Protein 5JDA (pdb70)

Sequence (359 aa):
SMLPSYDFFIHPMNLVELKKDIWSDSSPVPAKLTYGKKKYDIDIVYRGAHIREFEKKSYHVMFYKPKKFQGAKEFHLNSEFMDPSLIRNKLSLDFFHDIGVLSPKSQHVFIKINGQIQGVYLQLESVDENFLKNRGLPSSGSIYYAIDDDANFSLMSERDKDVKTELFAGYEFKYSNENSEEQLSEEFVFQANALSREAYEEKEIGKFLHVDKYLRWLAGVIFTQNFDDGFVHNYALYHNDEETNNLFEVIPWDYDATWGRDVQGRPLNHEYIRIQGYNTLSARLLDIPIFRKQYRSILEEILAEQFTVSFMMPKVESLCESIRPYLLQDPYMKEKLETFDQEADMIEEYINKRRKYIQDHLHELD

Structure (mmCIF, N/CA/C/O backbone):
data_5JDA
#
_entry.id   5JDA
#
_cell.length_a   52.757
_cell.length_b   63.516
_cell.length_c   118.284
_cell.angle_alpha   90.000
_cell.angle_beta   90.000
_cell.angle_gamma   90.000
#
_symmetry.space_group_name_H-M   'P 21 21 21'
#
loop_
_entity.id
_entity.type
_entity.pdbx_description
1 polymer 'Spore coat protein H'
2 non-polymer 'ADENOSINE MONOPHOSPHATE'
3 non-polymer 'MAGNESIUM ION'
4 non-polymer 'SODIUM ION'
5 non-polymer 1,2-ETHANEDIOL
6 non-polymer 'SUCCINIC ACID'
7 water water
#
loop_
_atom_site.group_PDB
_atom_site.id
_atom_site.type_symbol
_atom_site.label_atom_id
_atom_site.label_alt_id
_atom_site.label_comp_id
_atom_site.label_asym_id
_atom_site.label_entity_id
_atom_site.label_seq_id
_atom_site.pdbx_PDB_ins_code
_atom_site.Cartn_x
_atom_site.Cartn_y
_atom_site.Cartn_z
_atom_site.occupancy
_atom_site.B_iso_or_equiv
_atom_site.auth_seq_id
_atom_site.auth_comp_id
_atom_site.auth_asym_id
_atom_site.auth_atom_id
_atom_site.pdbx_PDB_model_num
ATOM 1 N N . SER A 1 1 ? 20.539 64.647 68.226 1.00 63.15 0 SER A N 1
ATOM 2 C CA . SER A 1 1 ? 21.109 64.266 66.901 1.00 60.56 0 SER A CA 1
ATOM 3 C C . SER A 1 1 ? 22.132 65.294 66.429 1.00 58.17 0 SER A C 1
ATOM 4 O O . SER A 1 1 ? 21.975 65.908 65.372 1.00 59.91 0 SER A O 1
ATOM 14 N N . MET A 1 2 ? 23.182 65.474 67.227 1.00 52.81 1 MET A N 1
ATOM 15 C CA . MET A 1 2 ? 24.252 66.394 66.872 1.00 49.00 1 MET A CA 1
ATOM 16 C C . MET A 1 2 ? 25.024 65.852 65.677 1.00 39.75 1 MET A C 1
ATOM 17 O O . MET A 1 2 ? 25.265 64.647 65.568 1.00 43.36 1 MET A O 1
ATOM 31 N N . LEU A 1 3 ? 25.416 66.757 64.766 1.00 26.25 2 LEU A N 1
ATOM 32 C CA . LEU A 1 3 ? 26.225 66.303 63.646 1.00 19.94 2 LEU A CA 1
ATOM 33 C C . LEU A 1 3 ? 27.702 66.358 64.014 1.00 24.20 2 LEU A C 1
ATOM 34 O O . LEU A 1 3 ? 28.132 67.262 64.739 1.00 32.84 2 LEU A O 1
ATOM 50 N N . PRO A 1 4 ? 28.512 65.419 63.525 1.00 18.38 3 PRO A N 1
ATOM 51 C CA . PRO A 1 4 ? 29.963 65.569 63.672 1.00 18.03 3 PRO A CA 1
ATOM 52 C C . PRO A 1 4 ? 30.428 66.874 63.049 1.00 18.92 3 PRO A C 1
ATOM 53 O O . PRO A 1 4 ? 29.997 67.247 61.956 1.00 16.66 3 PRO A O 1
ATOM 64 N N . SER A 1 5 ? 31.312 67.570 63.758 1.00 18.28 4 SER A N 1
ATOM 65 C CA . SER A 1 5 ? 31.920 68.807 63.278 1.00 18.89 4 SER A CA 1
ATOM 66 C C . SER A 1 5 ? 33.361 68.534 62.872 1.00 19.18 4 SER A C 1
ATOM 67 O O . SER A 1 5 ? 34.177 68.112 63.702 1.00 18.91 4 SER A O 1
ATOM 75 N N . TYR A 1 6 ? 33.671 68.794 61.606 1.00 15.34 5 TYR A N 1
ATOM 76 C CA . TYR A 1 6 ? 35.013 68.624 61.064 1.00 16.05 5 TYR A CA 1
ATOM 77 C C . TYR A 1 6 ? 35.610 69.993 60.781 1.00 18.39 5 TYR A C 1
ATOM 78 O O . TYR A 1 6 ? 34.975 70.826 60.125 1.00 18.94 5 TYR A O 1
ATOM 96 N N . ASP A 1 7 ? 36.838 70.211 61.246 1.00 14.45 6 ASP A N 1
ATOM 97 C CA . ASP A 1 7 ? 37.580 71.440 60.988 1.00 16.13 6 ASP A CA 1
ATOM 98 C C . ASP A 1 7 ? 38.759 71.088 60.087 1.00 16.16 6 ASP A C 1
ATOM 99 O O . ASP A 1 7 ? 39.653 70.336 60.489 1.00 17.96 6 ASP A O 1
ATOM 108 N N . PHE A 1 8 ? 38.744 71.606 58.864 1.00 13.72 7 PHE A N 1
ATOM 109 C CA . PHE A 1 8 ? 39.805 71.373 57.897 1.00 13.48 7 PHE A CA 1
ATOM 110 C C . PHE A 1 8 ? 40.739 72.572 57.860 1.00 14.48 7 PHE A C 1
ATOM 111 O O . PHE A 1 8 ? 40.296 73.722 57.955 1.00 16.59 7 PHE A O 1
ATOM 128 N N . PHE A 1 9 ? 42.034 72.294 57.719 1.00 13.50 8 PHE A N 1
ATOM 129 C CA . PHE A 1 9 ? 43.039 73.304 57.421 1.00 15.04 8 PHE A CA 1
ATOM 130 C C . PHE A 1 9 ? 43.618 73.005 56.047 1.00 14.38 8 PHE A C 1
ATOM 131 O O . PHE A 1 9 ? 44.043 71.877 55.782 1.00 14.76 8 PHE A O 1
ATOM 148 N N . ILE A 1 10 ? 43.624 74.009 55.174 1.00 14.03 9 ILE A N 1
ATOM 149 C CA . ILE A 1 10 ? 44.288 73.936 53.878 1.00 14.45 9 ILE A CA 1
ATOM 150 C C . ILE A 1 10 ? 45.216 75.136 53.806 1.00 16.41 9 ILE A C 1
ATOM 151 O O . ILE A 1 10 ? 44.756 76.283 53.761 1.00 17.35 9 ILE A O 1
ATOM 167 N N . HIS A 1 11 ? 46.510 74.877 53.801 1.00 14.89 10 HIS A N 1
ATOM 168 C CA . HIS A 1 11 ? 47.479 75.957 53.800 1.00 18.79 10 HIS A CA 1
ATOM 169 C C . HIS A 1 11 ? 47.185 76.925 52.652 1.00 17.89 10 HIS A C 1
ATOM 170 O O . HIS A 1 11 ? 46.889 76.485 51.538 1.00 17.68 10 HIS A O 1
ATOM 184 N N . PRO A 1 12 ? 47.253 78.240 52.881 1.00 18.93 11 PRO A N 1
ATOM 185 C CA . PRO A 1 12 ? 46.945 79.190 51.794 1.00 20.58 11 PRO A CA 1
ATOM 186 C C . PRO A 1 12 ? 47.642 78.905 50.469 1.00 22.50 11 PRO A C 1
ATOM 187 O O . PRO A 1 12 ? 47.036 79.116 49.411 1.00 24.22 11 PRO A O 1
ATOM 198 N N . MET A 1 13 ? 48.894 78.441 50.484 1.00 22.40 12 MET A N 1
ATOM 199 C CA . MET A 1 13 ? 49.578 78.132 49.230 1.00 25.70 12 MET A CA 1
ATOM 200 C C . MET A 1 13 ? 48.929 76.944 48.532 1.00 25.68 12 MET A C 1
ATOM 201 O O . MET A 1 13 ? 48.801 76.930 47.301 1.00 28.21 12 MET A O 1
ATOM 215 N N . ASN A 1 14 ? 48.517 75.935 49.303 1.00 22.90 13 ASN A N 1
ATOM 216 C CA . ASN A 1 14 ? 47.831 74.785 48.727 1.00 20.76 13 ASN A CA 1
ATOM 217 C C . ASN A 1 14 ? 46.416 75.138 48.296 1.00 21.14 13 ASN A C 1
ATOM 218 O O . ASN A 1 14 ? 45.910 74.574 47.318 1.00 21.85 13 ASN A O 1
ATOM 229 N N . LEU A 1 15 ? 45.773 76.074 48.995 1.00 20.08 14 LEU A N 1
ATOM 230 C CA . LEU A 1 15 ? 44.428 76.497 48.617 1.00 20.04 14 LEU A CA 1
ATOM 231 C C . LEU A 1 15 ? 44.445 77.265 47.300 1.00 22.51 14 LEU A C 1
ATOM 232 O O . LEU A 1 15 ? 43.557 77.086 46.460 1.00 23.25 14 LEU A O 1
ATOM 248 N N . VAL A 1 16 ? 45.450 78.120 47.095 1.00 23.68 15 VAL A N 1
ATOM 249 C CA . VAL A 1 16 ? 45.596 78.789 45.803 1.00 26.97 15 VAL A CA 1
ATOM 250 C C . VAL A 1 16 ? 45.706 77.758 44.685 1.00 23.87 15 VAL A C 1
ATOM 251 O O . VAL A 1 16 ? 45.067 77.885 43.634 1.00 24.46 15 VAL A O 1
ATOM 264 N N . GLU A 1 17 ? 46.516 76.718 44.896 1.00 21.47 16 GLU A N 1
ATOM 265 C CA . GLU A 1 17 ? 46.653 75.671 43.886 1.00 26.29 16 GLU A CA 1
ATOM 266 C C . GLU A 1 17 ? 45.327 74.960 43.651 1.00 23.89 16 GLU A C 1
ATOM 267 O O . GLU A 1 17 ? 44.952 74.684 42.505 1.00 22.44 16 GLU A O 1
ATOM 279 N N . LEU A 1 18 ? 44.599 74.658 44.727 1.00 20.24 17 LEU A N 1
ATOM 280 C CA . LEU A 1 18 ? 43.318 73.975 44.585 1.00 20.88 17 LEU A CA 1
ATOM 281 C C . LEU A 1 18 ? 42.331 74.820 43.787 1.00 21.20 17 LEU A C 1
ATOM 282 O O . LEU A 1 18 ? 41.602 74.300 42.936 1.00 21.21 17 LEU A O 1
ATOM 298 N N . LYS A 1 19 ? 42.306 76.130 44.032 1.00 21.01 18 LYS A N 1
ATOM 299 C CA . LYS A 1 19 ? 41.348 77.013 43.379 1.00 21.49 18 LYS A CA 1
ATOM 300 C C . LYS A 1 19 ? 41.774 77.441 41.978 1.00 23.01 18 LYS A C 1
ATOM 301 O O . LYS A 1 19 ? 40.956 78.014 41.251 1.00 24.89 18 LYS A O 1
ATOM 320 N N . LYS A 1 20 ? 43.019 77.174 41.579 1.00 23.30 19 LYS A N 1
ATOM 321 C CA . LYS A 1 20 ? 43.522 77.678 40.303 1.00 26.72 19 LYS A CA 1
ATOM 322 C C . LYS A 1 20 ? 42.818 77.014 39.126 1.00 27.81 19 LYS A C 1
ATOM 323 O O . LYS A 1 20 ? 42.492 77.678 38.134 1.00 29.07 19 LYS A O 1
ATOM 342 N N . ASP A 1 21 ? 42.590 75.705 39.210 1.00 23.61 20 ASP A N 1
ATOM 343 C CA . ASP A 1 21 ? 41.935 74.937 38.147 1.00 22.08 20 ASP A CA 1
ATOM 344 C C . ASP A 1 21 ? 40.988 73.971 38.855 1.00 20.31 20 ASP A C 1
ATOM 345 O O . ASP A 1 21 ? 41.392 72.880 39.264 1.00 21.22 20 ASP A O 1
ATOM 354 N N . ILE A 1 22 ? 39.725 74.382 39.004 1.00 18.35 21 ILE A N 1
ATOM 355 C CA . ILE A 1 22 ? 38.777 73.583 39.777 1.00 17.88 21 ILE A CA 1
ATOM 356 C C . ILE A 1 22 ? 38.550 72.218 39.147 1.00 18.41 21 ILE A C 1
ATOM 357 O O . ILE A 1 22 ? 38.087 71.297 39.827 1.00 16.26 21 ILE A O 1
ATOM 373 N N . TRP A 1 23 ? 38.877 72.058 37.861 1.00 18.80 22 TRP A N 1
ATOM 374 C CA . TRP A 1 23 ? 38.627 70.810 37.150 1.00 18.84 22 TRP A CA 1
ATOM 375 C C . TRP A 1 23 ? 39.726 69.776 37.349 1.00 19.77 22 TRP A C 1
ATOM 376 O O . TRP A 1 23 ? 39.561 68.625 36.925 1.00 19.50 22 TRP A O 1
ATOM 397 N N . SER A 1 24 ? 40.826 70.146 37.993 1.00 18.40 23 SER A N 1
ATOM 398 C CA . SER A 1 24 ? 41.912 69.210 38.224 1.00 19.80 23 SER A CA 1
ATOM 399 C C . SER A 1 24 ? 41.498 68.122 39.208 1.00 19.34 23 SER A C 1
ATOM 400 O O . SER A 1 24 ? 40.702 68.345 40.125 1.00 17.84 23 SER A O 1
ATOM 408 N N . ASP A 1 25 ? 42.061 66.929 39.012 1.00 16.97 24 ASP A N 1
ATOM 409 C CA . ASP A 1 25 ? 41.929 65.834 39.963 1.00 18.22 24 ASP A CA 1
ATOM 410 C C . ASP A 1 25 ? 43.206 65.612 40.765 1.00 20.10 24 ASP A C 1
ATOM 411 O O . ASP A 1 25 ? 43.346 64.575 41.418 1.00 20.53 24 ASP A O 1
ATOM 420 N N . SER A 1 26 ? 44.123 66.574 40.748 1.00 20.03 25 SER A N 1
ATOM 421 C CA A SER A 1 26 ? 45.347 66.479 41.533 0.39 21.51 25 SER A CA 1
ATOM 422 C CA B SER A 1 26 ? 45.347 66.479 41.534 0.61 21.50 25 SER A CA 1
ATOM 423 C C . SER A 1 26 ? 45.076 66.981 42.948 1.00 18.21 25 SER A C 1
ATOM 424 O O . SER A 1 26 ? 44.743 68.161 43.119 1.00 17.91 25 SER A O 1
ATOM 438 N N . PRO A 1 27 ? 45.208 66.146 43.980 1.00 16.98 26 PRO A N 1
ATOM 439 C CA . PRO A 1 27 ? 44.920 66.610 45.348 1.00 16.89 26 PRO A CA 1
ATOM 440 C C . PRO A 1 27 ? 46.010 67.526 45.891 1.00 17.72 26 PRO A C 1
ATOM 441 O O . PRO A 1 27 ? 47.105 67.639 45.340 1.00 19.66 26 PRO A O 1
ATOM 452 N N . VAL A 1 28 ? 45.691 68.182 47.001 1.00 15.30 27 VAL A N 1
ATOM 453 C CA . VAL A 1 28 ? 46.665 68.968 47.758 1.00 16.72 27 VAL A CA 1
ATOM 454 C C . VAL A 1 28 ? 46.656 68.471 49.197 1.00 17.65 27 VAL A C 1
ATOM 455 O O . VAL A 1 28 ? 45.655 67.906 49.672 1.00 15.42 27 VAL A O 1
ATOM 468 N N . PRO A 1 29 ? 47.745 68.686 49.933 1.00 18.08 28 PRO A N 1
ATOM 469 C CA . PRO A 1 29 ? 47.753 68.312 51.353 1.00 17.53 28 PRO A CA 1
ATOM 470 C C . PRO A 1 29 ? 46.812 69.187 52.165 1.00 14.37 28 PRO A C 1
ATOM 471 O O . PRO A 1 29 ? 46.554 70.342 51.825 1.00 16.44 28 PRO A O 1
ATOM 482 N N . ALA A 1 30 ? 46.314 68.625 53.264 1.00 15.17 29 ALA A N 1
ATOM 483 C CA . ALA A 1 30 ? 45.439 69.343 54.182 1.00 14.37 29 ALA A CA 1
ATOM 484 C C . ALA A 1 30 ? 45.464 68.616 55.520 1.00 16.01 29 ALA A C 1
ATOM 485 O O . ALA A 1 30 ? 46.095 67.563 55.664 1.00 15.14 29 ALA A O 1
ATOM 492 N N . LYS A 1 31 ? 44.777 69.189 56.504 1.00 13.28 30 LYS A N 1
ATOM 493 C CA . LYS A 1 31 ? 44.645 68.577 57.816 1.00 13.86 30 LYS A CA 1
ATOM 494 C C . LYS A 1 31 ? 43.184 68.586 58.231 1.00 15.45 30 LYS A C 1
ATOM 495 O O . LYS A 1 31 ? 42.446 69.525 57.917 1.00 18.59 30 LYS A O 1
ATOM 514 N N . LEU A 1 32 ? 42.771 67.527 58.918 1.00 14.57 31 LEU A N 1
ATOM 515 C CA . LEU A 1 32 ? 41.441 67.427 59.503 1.00 15.31 31 LEU A CA 1
ATOM 516 C C . LEU A 1 32 ? 41.570 67.321 61.013 1.00 16.42 31 LEU A C 1
ATOM 517 O O . LEU A 1 32 ? 42.353 66.511 61.516 1.00 18.40 31 LEU A O 1
ATOM 533 N N . THR A 1 33 ? 40.802 68.130 61.733 1.00 15.02 32 THR A N 1
ATOM 534 C CA . THR A 1 33 ? 40.658 67.995 63.174 1.00 17.77 32 THR A CA 1
ATOM 535 C C . THR A 1 33 ? 39.231 67.566 63.474 1.00 16.39 32 THR A C 1
ATOM 536 O O . THR A 1 33 ? 38.274 68.199 63.015 1.00 18.10 32 THR A O 1
ATOM 547 N N . TYR A 1 34 ? 39.093 66.481 64.227 1.00 17.68 33 TYR A N 1
ATOM 548 C CA . TYR A 1 34 ? 37.793 65.988 64.667 1.00 18.29 33 TYR A CA 1
ATOM 549 C C . TYR A 1 34 ? 37.912 65.727 66.159 1.00 22.67 33 TYR A C 1
ATOM 550 O O . TYR A 1 34 ? 38.651 64.830 66.575 1.00 20.86 33 TYR A O 1
ATOM 568 N N . GLY A 1 35 ? 37.202 66.519 66.953 1.00 26.77 34 GLY A N 1
ATOM 569 C CA . GLY A 1 35 ? 37.400 66.470 68.389 1.00 27.83 34 GLY A CA 1
ATOM 570 C C . GLY A 1 35 ? 38.837 66.817 68.706 1.00 26.11 34 GLY A C 1
ATOM 571 O O . GLY A 1 35 ? 39.357 67.856 68.285 1.00 26.29 34 GLY A O 1
ATOM 575 N N . LYS A 1 36 ? 39.502 65.927 69.435 1.00 25.71 35 LYS A N 1
ATOM 576 C CA . LYS A 1 36 ? 40.875 66.148 69.861 1.00 28.50 35 LYS A CA 1
ATOM 577 C C . LYS A 1 36 ? 41.906 65.460 68.978 1.00 28.07 35 LYS A C 1
ATOM 578 O O . LYS A 1 36 ? 43.096 65.503 69.297 1.00 30.30 35 LYS A O 1
ATOM 597 N N . LYS A 1 37 ? 41.495 64.835 67.882 1.00 25.08 36 LYS A N 1
ATOM 598 C CA . LYS A 1 37 ? 42.416 64.093 67.035 1.00 25.75 36 LYS A CA 1
ATOM 599 C C . LYS A 1 37 ? 42.618 64.812 65.709 1.00 22.40 36 LYS A C 1
ATOM 600 O O . LYS A 1 37 ? 41.686 65.409 65.160 1.00 21.17 36 LYS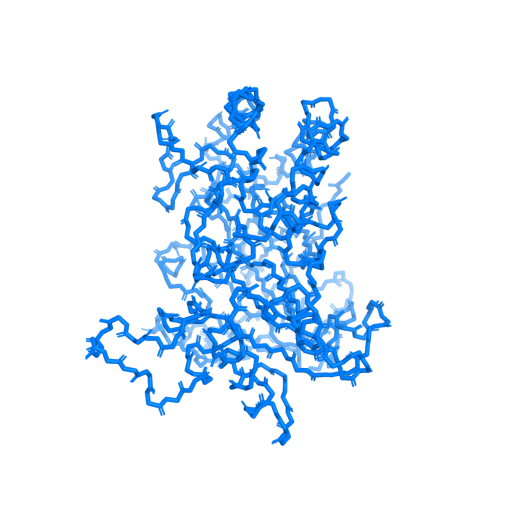 A O 1
ATOM 619 N N . LYS A 1 38 ? 43.854 64.771 65.223 1.00 21.78 37 LYS A N 1
ATOM 620 C CA . LYS A 1 38 ? 44.260 65.442 63.999 1.00 21.07 37 LYS A CA 1
ATOM 621 C C . LYS A 1 38 ? 44.719 64.406 62.989 1.00 20.17 37 LYS A C 1
ATOM 622 O O . LYS A 1 38 ? 45.341 63.400 63.350 1.00 22.52 37 LYS A O 1
ATOM 641 N N . TYR A 1 39 ? 44.419 64.668 61.720 1.00 16.88 38 TYR A N 1
ATOM 642 C CA . TYR A 1 39 ? 44.696 63.750 60.627 1.00 15.09 38 TYR A CA 1
ATOM 643 C C . TYR A 1 39 ? 45.350 64.523 59.494 1.00 16.03 38 TYR A C 1
ATOM 644 O O . TYR A 1 39 ? 44.835 65.565 59.074 1.00 17.28 38 TYR A O 1
ATOM 662 N N . ASP A 1 40 ? 46.489 64.029 59.019 1.00 15.73 39 ASP A N 1
ATOM 663 C CA . ASP A 1 40 ? 47.059 64.518 57.774 1.00 15.75 39 ASP A CA 1
ATOM 664 C C . ASP A 1 40 ? 46.328 63.840 56.627 1.00 15.76 39 ASP A C 1
ATOM 665 O O . ASP A 1 40 ? 46.197 62.612 56.608 1.00 16.33 39 ASP A O 1
ATOM 674 N N . ILE A 1 41 ? 45.846 64.637 55.672 1.00 14.85 40 ILE A N 1
ATOM 675 C CA . ILE A 1 41 ? 45.038 64.132 54.572 1.00 14.33 40 ILE A CA 1
ATOM 676 C C . ILE A 1 41 ? 45.517 64.748 53.265 1.00 15.26 40 ILE A C 1
ATOM 677 O O . ILE A 1 41 ? 46.332 65.674 53.236 1.00 15.05 40 ILE A O 1
ATOM 693 N N . ASP A 1 42 ? 44.993 64.209 52.174 1.00 14.57 41 ASP A N 1
ATOM 694 C CA . ASP A 1 42 ? 45.015 64.876 50.886 1.00 14.77 41 ASP A CA 1
ATOM 695 C C . ASP A 1 42 ? 43.571 65.132 50.488 1.00 16.13 41 ASP A C 1
ATOM 696 O O . ASP A 1 42 ? 42.681 64.332 50.801 1.00 17.26 41 ASP A O 1
ATOM 705 N N . ILE A 1 43 ? 43.331 66.268 49.842 1.00 14.49 42 ILE A N 1
ATOM 706 C CA . ILE A 1 43 ? 41.974 66.696 49.533 1.00 13.91 42 ILE A CA 1
ATOM 707 C C . ILE A 1 43 ? 41.935 67.222 48.104 1.00 13.45 42 ILE A C 1
ATOM 708 O O . ILE A 1 43 ? 42.905 67.796 47.598 1.00 14.94 42 ILE A O 1
ATOM 724 N N . VAL A 1 44 ? 40.798 67.001 47.445 1.00 13.81 43 VAL A N 1
ATOM 725 C CA . VAL A 1 44 ? 40.612 67.378 46.050 1.00 12.50 43 VAL A CA 1
ATOM 726 C C . VAL A 1 44 ? 39.125 67.607 45.833 1.00 12.65 43 VAL A C 1
ATOM 727 O O . VAL A 1 44 ? 38.286 67.044 46.539 1.00 13.20 43 VAL A O 1
ATOM 740 N N . TYR A 1 45 ? 38.787 68.459 44.873 1.00 12.81 44 TYR A N 1
ATOM 741 C CA . TYR A 1 45 ? 37.382 68.579 44.512 1.00 11.73 44 TYR A CA 1
ATOM 742 C C . TYR A 1 45 ? 36.922 67.294 43.834 1.00 13.77 44 TYR A C 1
ATOM 743 O O . TYR A 1 45 ? 37.710 66.590 43.194 1.00 13.86 44 TYR A O 1
ATOM 761 N N . ARG A 1 46 ? 35.633 66.987 43.980 1.00 13.04 45 ARG A N 1
ATOM 762 C CA . ARG A 1 46 ? 35.042 65.796 43.381 1.00 13.03 45 ARG A CA 1
ATOM 763 C C . ARG A 1 46 ? 33.838 66.162 42.522 1.00 13.83 45 ARG A C 1
ATOM 764 O O . ARG A 1 46 ? 33.243 67.238 42.651 1.00 13.87 45 ARG A O 1
ATOM 785 N N . GLY A 1 47 ? 33.497 65.241 41.630 1.00 14.22 46 GLY A N 1
ATOM 786 C CA . GLY A 1 47 ? 32.329 65.402 40.788 1.00 14.87 46 GLY A CA 1
ATOM 787 C C . GLY A 1 47 ? 32.636 66.181 39.527 1.00 16.72 46 GLY A C 1
ATOM 788 O O . GLY A 1 47 ? 33.792 66.384 39.128 1.00 18.38 46 GLY A O 1
ATOM 792 N N . ALA A 1 48 ? 31.554 66.609 38.877 1.00 16.04 47 ALA A N 1
ATOM 793 C CA . ALA A 1 48 ? 31.639 67.416 37.668 1.00 17.40 47 ALA A CA 1
ATOM 794 C C . ALA A 1 48 ? 30.941 68.754 37.880 1.00 17.15 47 ALA A C 1
ATOM 795 O O . ALA A 1 48 ? 31.565 69.707 38.354 1.00 17.28 47 ALA A O 1
ATOM 802 N N . HIS A 1 49 ? 29.648 68.842 37.562 1.00 14.83 48 HIS A N 1
ATOM 803 C CA . HIS A 1 49 ? 28.968 70.131 37.648 1.00 14.65 48 HIS A CA 1
ATOM 804 C C . HIS A 1 49 ? 28.940 70.661 39.075 1.00 14.79 48 HIS A C 1
ATOM 805 O O . HIS A 1 49 ? 28.866 71.880 39.279 1.00 14.72 48 HIS A O 1
ATOM 819 N N . ILE A 1 50 ? 29.016 69.773 40.070 1.00 12.54 49 ILE A N 1
ATOM 820 C CA . ILE A 1 50 ? 29.018 70.205 41.464 1.00 12.18 49 ILE A CA 1
ATOM 821 C C . ILE A 1 50 ? 30.264 70.999 41.831 1.00 13.65 49 ILE A C 1
ATOM 822 O O . ILE A 1 50 ? 30.286 71.643 42.885 1.00 14.53 49 ILE A O 1
ATOM 838 N N . ARG A 1 51 ? 31.292 71.009 40.976 1.00 14.03 50 ARG A N 1
ATOM 839 C CA . ARG A 1 51 ? 32.434 71.879 41.226 1.00 13.43 50 ARG A CA 1
ATOM 840 C C . ARG A 1 51 ? 32.103 73.338 40.950 1.00 14.56 50 ARG A C 1
ATOM 841 O O . ARG A 1 51 ? 32.836 74.216 41.406 1.00 14.62 50 ARG A O 1
ATOM 862 N N . GLU A 1 52 ? 31.003 73.617 40.236 1.00 14.57 51 GLU A N 1
ATOM 863 C CA . GLU A 1 52 ? 30.662 74.985 39.864 1.00 13.17 51 GLU A CA 1
ATOM 864 C C . GLU A 1 52 ? 30.055 75.768 41.018 1.00 15.28 51 GLU A C 1
ATOM 865 O O . GLU A 1 52 ? 30.000 77.004 40.954 1.00 14.81 51 GLU A O 1
ATOM 877 N N . PHE A 1 53 ? 29.628 75.082 42.072 1.00 14.86 52 PHE A N 1
ATOM 878 C CA . PHE A 1 53 ? 29.032 75.740 43.225 1.00 15.67 52 PHE A CA 1
ATOM 879 C C . PHE A 1 53 ? 30.118 76.298 44.136 1.00 16.16 52 PHE A C 1
ATOM 880 O O . PHE A 1 53 ? 31.207 75.734 44.257 1.00 16.85 52 PHE A O 1
ATOM 897 N N . GLU A 1 54 ? 29.806 77.406 44.815 1.00 16.69 53 GLU A N 1
ATOM 898 C CA . GLU A 1 54 ? 30.745 77.907 45.812 1.00 19.26 53 GLU A CA 1
ATOM 899 C C . GLU A 1 54 ? 30.886 76.928 46.968 1.00 16.42 53 GLU A C 1
ATOM 900 O O . GLU A 1 54 ? 31.970 76.805 47.548 1.00 16.23 53 GLU A O 1
ATOM 912 N N . LYS A 1 55 ? 29.806 76.225 47.310 1.00 13.81 54 LYS A N 1
ATOM 913 C CA . LYS A 1 55 ? 29.843 75.128 48.272 1.00 11.62 54 LYS A CA 1
ATOM 914 C C . LYS A 1 55 ? 30.360 73.897 47.542 1.00 11.95 54 LYS A C 1
ATOM 915 O O . LYS A 1 55 ? 29.595 73.095 47.001 1.00 14.25 54 LYS A O 1
ATOM 934 N N . LYS A 1 56 ? 31.681 73.754 47.530 1.00 13.79 55 LYS A N 1
ATOM 935 C CA . LYS A 1 56 ? 32.352 72.697 46.792 1.00 13.43 55 LYS A CA 1
ATOM 936 C C . LYS A 1 56 ? 32.160 71.347 47.477 1.00 12.47 55 LYS A C 1
ATOM 937 O O . LYS A 1 56 ? 31.899 71.257 48.679 1.00 13.99 55 LYS A O 1
ATOM 956 N N . SER A 1 57 ? 32.311 70.285 46.691 1.00 11.09 56 SER A N 1
ATOM 957 C CA . SER A 1 57 ? 32.321 68.923 47.203 1.00 11.20 56 SER A CA 1
ATOM 958 C C . SER A 1 57 ? 33.742 68.377 47.132 1.00 11.31 56 SER A C 1
ATOM 959 O O . SER A 1 57 ? 34.523 68.761 46.256 1.00 13.00 56 SER A O 1
ATOM 967 N N . TYR A 1 58 ? 34.085 67.490 48.070 1.00 11.61 57 TYR A N 1
ATOM 968 C CA . TYR A 1 58 ? 35.471 67.081 48.259 1.00 11.66 57 TYR A CA 1
ATOM 969 C C . TYR A 1 58 ? 35.596 65.570 48.346 1.00 11.56 57 TYR A C 1
ATOM 970 O O . TYR A 1 58 ? 34.717 64.876 48.861 1.00 13.17 57 TYR A O 1
ATOM 988 N N . HIS A 1 59 ? 36.729 65.077 47.865 1.00 11.64 58 HIS A N 1
ATOM 989 C CA . HIS A 1 59 ? 37.180 63.712 48.102 1.00 12.69 58 HIS A CA 1
ATOM 990 C C . HIS A 1 59 ? 38.350 63.800 49.080 1.00 12.41 58 HIS A C 1
ATOM 991 O O . HIS A 1 59 ? 39.331 64.501 48.813 1.00 14.11 58 HIS A O 1
ATOM 1005 N N . VAL A 1 60 ? 38.211 63.142 50.232 1.00 12.76 59 VAL A N 1
ATOM 1006 C CA . VAL A 1 60 ? 39.167 63.220 51.336 1.00 13.30 59 VAL A CA 1
ATOM 1007 C C . VAL A 1 60 ? 39.883 61.881 51.436 1.00 13.65 59 VAL A C 1
ATOM 1008 O O . VAL A 1 60 ? 39.242 60.835 51.584 1.00 15.08 59 VAL A O 1
ATOM 1021 N N . MET A 1 61 ? 41.213 61.911 51.376 1.00 13.60 60 MET A N 1
ATOM 1022 C CA . MET A 1 61 ? 42.037 60.710 51.443 1.00 14.94 60 MET A CA 1
ATOM 1023 C C . MET A 1 61 ? 42.954 60.805 52.654 1.00 14.83 60 MET A C 1
ATOM 1024 O O . MET A 1 61 ? 43.757 61.740 52.763 1.00 17.13 60 MET A O 1
ATOM 1038 N N . PHE A 1 62 ? 42.834 59.839 53.559 1.00 15.17 61 PHE A N 1
ATOM 1039 C CA . PHE A 1 62 ? 43.612 59.851 54.790 1.00 15.33 61 PHE A CA 1
ATOM 1040 C C . PHE A 1 62 ? 45.034 59.375 54.550 1.00 17.92 61 PHE A C 1
ATOM 1041 O O . PHE A 1 62 ? 45.260 58.352 53.899 1.00 20.64 61 PHE A O 1
ATOM 1058 N N . TYR A 1 63 ? 45.992 60.137 55.068 1.00 16.36 62 TYR A N 1
ATOM 1059 C CA . TYR A 1 63 ? 47.405 59.884 54.843 1.00 18.34 62 TYR A CA 1
ATOM 1060 C C . TYR A 1 63 ? 48.084 59.382 56.108 1.00 18.72 62 TYR A C 1
ATOM 1061 O O . TYR A 1 63 ? 48.598 58.259 56.132 1.00 20.61 62 TYR A O 1
ATOM 1079 N N . LYS A 1 64 ? 48.085 60.185 57.167 1.00 17.16 63 LYS A N 1
ATOM 1080 C CA . LYS A 1 64 ? 48.586 59.754 58.466 1.00 18.58 63 LYS A CA 1
ATOM 1081 C C . LYS A 1 64 ? 47.734 60.371 59.570 1.00 19.30 63 LYS A C 1
ATOM 1082 O O . LYS A 1 64 ? 47.711 61.593 59.715 1.00 17.98 63 LYS A O 1
ATOM 1101 N N . PRO A 1 65 ? 47.025 59.540 60.358 1.00 19.80 64 PRO A N 1
ATOM 1102 C CA . PRO A 1 65 ? 46.865 58.079 60.291 1.00 21.21 64 PRO A CA 1
ATOM 1103 C C . PRO A 1 65 ? 46.310 57.609 58.951 1.00 22.51 64 PRO A C 1
ATOM 1104 O O . PRO A 1 65 ? 45.684 58.393 58.240 1.00 18.95 64 PRO A O 1
ATOM 1115 N N . LYS A 1 66 ? 46.534 56.334 58.621 1.00 22.55 65 LYS A N 1
ATOM 1116 C CA . LYS A 1 66 ? 46.080 55.796 57.347 1.00 22.35 65 LYS A CA 1
ATOM 1117 C C . LYS A 1 66 ? 44.571 55.592 57.308 1.00 20.89 65 LYS A C 1
ATOM 1118 O O . LYS A 1 66 ? 43.998 55.511 56.216 1.00 23.51 65 LYS A O 1
ATOM 1137 N N . LYS A 1 67 ? 43.915 55.498 58.463 1.00 19.95 66 LYS A N 1
ATOM 1138 C CA . LYS A 1 67 ? 42.502 55.156 58.517 1.00 22.72 66 LYS A CA 1
ATOM 1139 C C . LYS A 1 67 ? 41.750 56.103 59.440 1.00 21.17 66 LYS A C 1
ATOM 1140 O O . LYS A 1 67 ? 42.279 56.585 60.446 1.00 19.89 66 LYS A O 1
ATOM 1159 N N . PHE A 1 68 ? 40.499 56.359 59.076 1.00 19.15 67 PHE A N 1
ATOM 1160 C CA . PHE A 1 68 ? 39.570 57.129 59.890 1.00 19.67 67 PHE A CA 1
ATOM 1161 C C . PHE A 1 68 ? 38.259 56.363 59.943 1.00 19.67 67 PHE A C 1
ATOM 1162 O O . PHE A 1 68 ? 37.618 56.154 58.909 1.00 20.34 67 PHE A O 1
ATOM 1179 N N . GLN A 1 69 ? 37.881 55.919 61.140 1.00 22.48 68 GLN A N 1
ATOM 1180 C CA . GLN A 1 69 ? 36.623 55.209 61.361 1.00 24.22 68 GLN A CA 1
ATOM 1181 C C . GLN A 1 69 ? 36.433 54.081 60.344 1.00 24.77 68 GLN A C 1
ATOM 1182 O O . GLN A 1 69 ? 35.374 53.920 59.732 1.00 27.61 68 GLN A O 1
ATOM 1196 N N . GLY A 1 70 ? 37.496 53.296 60.172 1.00 25.04 69 GLY A N 1
ATOM 1197 C CA . GLY A 1 70 ? 37.474 52.103 59.347 1.00 28.96 69 GLY A CA 1
ATOM 1198 C C . GLY A 1 70 ? 37.731 52.313 57.872 1.00 28.59 69 GLY A C 1
ATOM 1199 O O . GLY A 1 70 ? 37.658 51.342 57.111 1.00 29.39 69 GLY A O 1
ATOM 1203 N N . ALA A 1 71 ? 38.051 53.536 57.442 1.00 22.92 70 ALA A N 1
ATOM 1204 C CA . ALA A 1 71 ? 38.145 53.866 56.027 1.00 20.22 70 ALA A CA 1
ATOM 1205 C C . ALA A 1 71 ? 39.458 54.575 55.733 1.00 18.74 70 ALA A C 1
ATOM 1206 O O . ALA A 1 71 ? 40.039 55.229 56.603 1.00 19.44 70 ALA A O 1
ATOM 1213 N N . LYS A 1 72 ? 39.917 54.455 54.488 1.00 17.63 71 LYS A N 1
ATOM 1214 C CA . LYS A 1 72 ? 41.091 55.188 54.040 1.00 17.71 71 LYS A CA 1
ATOM 1215 C C . LYS A 1 72 ? 40.739 56.482 53.317 1.00 17.01 71 LYS A C 1
ATOM 1216 O O . LYS A 1 72 ? 41.642 57.272 53.021 1.00 16.01 71 LYS A O 1
ATOM 1235 N N . GLU A 1 73 ? 39.460 56.713 53.036 1.00 16.63 72 GLU A N 1
ATOM 1236 C CA . GLU A 1 73 ? 39.013 57.881 52.290 1.00 16.49 72 GLU A CA 1
ATOM 1237 C C . GLU A 1 73 ? 37.502 57.966 52.444 1.00 15.36 72 GLU A C 1
ATOM 1238 O O . GLU A 1 73 ? 36.846 56.981 52.788 1.00 14.88 72 GLU A O 1
ATOM 1250 N N . PHE A 1 74 ? 36.956 59.161 52.217 1.00 13.88 73 PHE A N 1
ATOM 1251 C CA . PHE A 1 74 ? 35.514 59.312 52.093 1.00 13.68 73 PHE A CA 1
ATOM 1252 C C . PHE A 1 74 ? 35.219 60.472 51.156 1.00 13.07 73 PHE A C 1
ATOM 1253 O O . PHE A 1 74 ? 36.117 61.197 50.727 1.00 13.84 73 PHE A O 1
ATOM 1270 N N . HIS A 1 75 ? 33.940 60.627 50.836 1.00 12.20 74 HIS A N 1
ATOM 1271 C CA . HIS A 1 75 ? 33.465 61.691 49.966 1.00 12.77 74 HIS A CA 1
ATOM 1272 C C . HIS A 1 75 ? 32.589 62.642 50.764 1.00 13.91 74 HIS A C 1
ATOM 1273 O O . HIS A 1 75 ? 31.762 62.205 51.569 1.00 15.64 74 HIS A O 1
ATOM 1287 N N . LEU A 1 76 ? 32.783 63.941 50.540 1.00 12.91 75 LEU A N 1
ATOM 1288 C CA . LEU A 1 76 ? 32.003 64.985 51.201 1.00 12.91 75 LEU A CA 1
ATOM 1289 C C . LEU A 1 76 ? 31.222 65.734 50.129 1.00 11.56 75 LEU A C 1
ATOM 1290 O O . LEU A 1 76 ? 31.774 66.608 49.453 1.00 13.78 75 LEU A O 1
ATOM 1306 N N . ASN A 1 77 ? 29.939 65.414 49.987 1.00 11.88 76 ASN A N 1
ATOM 1307 C CA . ASN A 1 77 ? 29.089 66.058 48.995 1.00 12.30 76 ASN A CA 1
ATOM 1308 C C . ASN A 1 77 ? 28.327 67.218 49.617 1.00 13.78 76 ASN A C 1
ATOM 1309 O O . ASN A 1 77 ? 27.727 67.077 50.684 1.00 12.62 76 ASN A O 1
ATOM 1320 N N . SER A 1 78 ? 28.318 68.351 48.920 1.00 13.32 77 SER A N 1
ATOM 1321 C CA . SER A 1 78 ? 27.441 69.445 49.311 1.00 12.21 77 SER A CA 1
ATOM 1322 C C . SER A 1 78 ? 25.970 69.060 49.165 1.00 11.49 77 SER A C 1
ATOM 1323 O O . SER A 1 78 ? 25.118 69.566 49.909 1.00 13.40 77 SER A O 1
ATOM 1331 N N . GLU A 1 79 ? 25.658 68.172 48.219 1.00 11.18 78 GLU A N 1
ATOM 1332 C CA . GLU A 1 79 ? 24.274 67.856 47.843 1.00 10.82 78 GLU A CA 1
ATOM 1333 C C . GLU A 1 79 ? 23.486 69.125 47.533 1.00 11.81 78 GLU A C 1
ATOM 1334 O O . GLU A 1 79 ? 22.274 69.191 47.743 1.00 12.63 78 GLU A O 1
ATOM 1346 N N . PHE A 1 80 ? 24.169 70.133 46.983 1.00 12.75 79 PHE A N 1
ATOM 1347 C CA . PHE A 1 80 ? 23.564 71.448 46.804 1.00 13.56 79 PHE A CA 1
ATOM 1348 C C . PHE A 1 80 ? 22.450 71.440 45.757 1.00 13.45 79 PHE A C 1
ATOM 1349 O O . PHE A 1 80 ? 21.521 72.254 45.849 1.00 16.73 79 PHE A O 1
ATOM 1366 N N . MET A 1 81 ? 22.504 70.530 44.777 1.00 13.18 80 MET A N 1
ATOM 1367 C CA . MET A 1 81 ? 21.431 70.430 43.786 1.00 16.44 80 MET A CA 1
ATOM 1368 C C . MET A 1 81 ? 20.124 69.960 44.403 1.00 15.79 80 MET A C 1
ATOM 1369 O O . MET A 1 81 ? 19.057 70.195 43.825 1.00 16.84 80 MET A O 1
ATOM 1383 N N . ASP A 1 82 ? 20.188 69.301 45.556 1.00 14.45 81 ASP A N 1
ATOM 1384 C CA . ASP A 1 82 ? 19.024 68.724 46.201 1.00 15.38 81 ASP A CA 1
ATOM 1385 C C . ASP A 1 82 ? 18.525 69.699 47.256 1.00 14.33 81 ASP A C 1
ATOM 1386 O O . ASP A 1 82 ? 19.203 69.884 48.280 1.00 13.58 81 ASP A O 1
ATOM 1395 N N . PRO A 1 83 ? 17.367 70.343 47.065 1.00 15.49 82 PRO A N 1
ATOM 1396 C CA . PRO A 1 83 ? 16.893 71.320 48.063 1.00 15.79 82 PRO A CA 1
ATOM 1397 C C . PRO A 1 83 ? 16.662 70.737 49.449 1.00 15.89 82 PRO A C 1
ATOM 1398 O O . PRO A 1 83 ? 16.535 71.507 50.411 1.00 17.39 82 PRO A O 1
ATOM 1409 N N . SER A 1 84 ? 16.585 69.412 49.580 1.00 15.85 83 SER A N 1
ATOM 1410 C CA . SER A 1 84 ? 16.369 68.765 50.867 1.00 16.04 83 SER A CA 1
ATOM 1411 C C . SER A 1 84 ? 17.660 68.322 51.538 1.00 16.07 83 SER A C 1
ATOM 1412 O O . SER A 1 84 ? 17.663 68.095 52.751 1.00 15.65 83 SER A O 1
ATOM 1420 N N . LEU A 1 85 ? 18.741 68.171 50.778 1.00 12.87 84 LEU A N 1
ATOM 1421 C CA . LEU A 1 85 ? 20.008 67.635 51.263 1.00 12.83 84 LEU A CA 1
ATOM 1422 C C . LEU A 1 85 ? 19.906 66.198 51.784 1.00 14.65 84 LEU A C 1
ATOM 1423 O O . LEU A 1 85 ? 20.867 65.703 52.381 1.00 13.51 84 LEU A O 1
ATOM 1439 N N . ILE A 1 86 ? 18.786 65.502 51.575 1.00 11.86 85 ILE A N 1
ATOM 1440 C CA . ILE A 1 86 ? 18.593 64.169 52.146 1.00 13.47 85 ILE A CA 1
ATOM 1441 C C . ILE A 1 86 ? 18.340 63.069 51.124 1.00 12.61 85 ILE A C 1
ATOM 1442 O O . ILE A 1 86 ? 18.365 61.890 51.508 1.00 14.07 85 ILE A O 1
ATOM 1458 N N . ARG A 1 87 ? 18.114 63.383 49.841 1.00 12.52 86 ARG A N 1
ATOM 1459 C CA . ARG A 1 87 ? 17.659 62.350 48.907 1.00 12.44 86 ARG A CA 1
ATOM 1460 C C . ARG A 1 87 ? 18.704 61.259 48.700 1.00 10.55 86 ARG A C 1
ATOM 1461 O O . ARG A 1 87 ? 18.364 60.075 48.588 1.00 13.25 86 ARG A O 1
ATOM 1482 N N . ASN A 1 88 ? 19.978 61.632 48.590 1.00 12.19 87 ASN A N 1
ATOM 1483 C CA . ASN A 1 88 ? 21.004 60.620 48.376 1.00 12.53 87 ASN A CA 1
ATOM 1484 C C . ASN A 1 88 ? 21.070 59.654 49.562 1.00 12.92 87 ASN A C 1
ATOM 1485 O O . ASN A 1 88 ? 21.022 58.432 49.386 1.00 12.74 87 ASN A O 1
ATOM 1496 N N . LYS A 1 89 ? 21.155 60.181 50.785 1.00 13.59 88 LYS A N 1
ATOM 1497 C CA . LYS A 1 89 ? 21.175 59.299 51.950 1.00 13.58 88 LYS A CA 1
ATOM 1498 C C . LYS A 1 89 ? 19.897 58.473 52.032 1.00 13.73 88 LYS A C 1
ATOM 1499 O O . LYS A 1 89 ? 19.940 57.259 52.280 1.00 14.99 88 LYS A O 1
ATOM 1518 N N . LEU A 1 90 ? 18.742 59.123 51.848 1.00 14.83 89 LEU A N 1
ATOM 1519 C CA . LEU A 1 90 ? 17.473 58.408 51.913 1.00 13.76 89 LEU A CA 1
ATOM 1520 C C . LEU A 1 90 ? 17.464 57.237 50.940 1.00 13.33 89 LEU A C 1
ATOM 1521 O O . LEU A 1 90 ? 17.035 56.128 51.284 1.00 16.11 89 LEU A O 1
ATOM 1537 N N . SER A 1 91 ? 17.964 57.463 49.724 1.00 12.29 90 SER A N 1
ATOM 1538 C CA . SER A 1 91 ? 17.979 56.420 48.709 1.00 13.00 90 SER A CA 1
ATOM 1539 C C . SER A 1 91 ? 18.940 55.301 49.076 1.00 13.65 90 SER A C 1
ATOM 1540 O O . SER A 1 91 ? 18.592 54.120 48.989 1.00 15.63 90 SER A O 1
ATOM 1548 N N . LEU A 1 92 ? 20.176 55.648 49.431 1.00 13.48 91 LEU A N 1
ATOM 1549 C CA . LEU A 1 92 ? 21.177 54.614 49.665 1.00 14.63 91 LEU A CA 1
ATOM 1550 C C . LEU A 1 92 ? 20.809 53.765 50.873 1.00 16.06 91 LEU A C 1
ATOM 1551 O O . LEU A 1 92 ? 20.981 52.543 50.852 1.00 16.35 91 LEU A O 1
ATOM 1567 N N . ASP A 1 93 ? 20.270 54.388 51.921 1.00 15.28 92 ASP A N 1
ATOM 1568 C CA . ASP A 1 93 ? 19.786 53.616 53.061 1.00 16.12 92 ASP A CA 1
ATOM 1569 C C . ASP A 1 93 ? 18.609 52.731 52.664 1.00 15.79 92 ASP A C 1
ATOM 1570 O O . ASP A 1 93 ? 18.481 51.601 53.150 1.00 17.76 92 ASP A O 1
ATOM 1579 N N . PHE A 1 94 ? 17.740 53.227 51.779 1.00 16.95 93 PHE A N 1
ATOM 1580 C CA . PHE A 1 94 ? 16.622 52.428 51.287 1.00 16.36 93 PHE A CA 1
ATOM 1581 C C . PHE A 1 94 ? 17.110 51.176 50.566 1.00 16.56 93 PHE A C 1
ATOM 1582 O O . PHE A 1 94 ? 16.577 50.083 50.786 1.00 16.45 93 PHE A O 1
ATOM 1599 N N . PHE A 1 95 ? 18.124 51.311 49.700 1.00 14.98 94 PHE A N 1
ATOM 1600 C CA . PHE A 1 95 ? 18.711 50.135 49.062 1.00 16.69 94 PHE A CA 1
ATOM 1601 C C . PHE A 1 95 ? 19.193 49.135 50.104 1.00 17.45 94 PHE A C 1
ATOM 1602 O O . PHE A 1 95 ? 18.972 47.925 49.968 1.00 17.71 94 PHE A O 1
ATOM 1619 N N . HIS A 1 96 ? 19.869 49.615 51.151 1.00 17.39 95 HIS A N 1
ATOM 1620 C CA . HIS A 1 96 ? 20.302 48.703 52.203 1.00 18.67 95 HIS A CA 1
ATOM 1621 C C . HIS A 1 96 ? 19.107 47.988 52.811 1.00 19.05 95 HIS A C 1
ATOM 1622 O O . HIS A 1 96 ? 19.138 46.769 53.024 1.00 19.27 95 HIS A O 1
ATOM 1636 N N . ASP A 1 97 ? 18.035 48.728 53.083 1.00 19.53 96 ASP A N 1
ATOM 1637 C CA . ASP A 1 97 ? 16.886 48.147 53.761 1.00 20.89 96 ASP A CA 1
ATOM 1638 C C . ASP A 1 97 ? 16.144 47.130 52.905 1.00 21.43 96 ASP A C 1
ATOM 1639 O O . ASP A 1 97 ? 15.456 46.269 53.465 1.00 22.29 96 ASP A O 1
ATOM 1648 N N . ILE A 1 98 ? 16.260 47.200 51.575 1.00 19.37 97 ILE A N 1
ATOM 1649 C CA . ILE A 1 98 ? 15.605 46.223 50.706 1.00 20.10 97 ILE A CA 1
ATOM 1650 C C . ILE A 1 98 ? 16.557 45.096 50.320 1.00 20.26 97 ILE A C 1
ATOM 1651 O O . ILE A 1 98 ? 16.220 44.251 49.483 1.00 19.89 97 ILE A O 1
ATOM 1667 N N . GLY A 1 99 ? 17.741 45.065 50.918 1.00 18.47 98 GLY A N 1
ATOM 1668 C CA . GLY A 1 99 ? 18.626 43.924 50.788 1.00 20.98 98 GLY A CA 1
ATOM 1669 C C . GLY A 1 99 ? 19.733 44.055 49.767 1.00 20.42 98 GLY A C 1
ATOM 1670 O O . GLY A 1 99 ? 20.241 43.027 49.298 1.00 22.37 98 GLY A O 1
ATOM 1674 N N . VAL A 1 100 ? 20.128 45.275 49.412 1.00 17.46 99 VAL A N 1
ATOM 1675 C CA . VAL A 1 100 ? 21.195 45.526 48.454 1.00 17.42 99 VAL A CA 1
ATOM 1676 C C . VAL A 1 100 ? 22.365 46.157 49.195 1.00 18.65 99 VAL A C 1
ATOM 1677 O O . VAL A 1 100 ? 22.164 47.000 50.075 1.00 19.58 99 VAL A O 1
ATOM 1690 N N . LEU A 1 101 ? 23.585 45.750 48.846 1.00 18.82 100 LEU A N 1
ATOM 1691 C CA . LEU A 1 101 ? 24.765 46.397 49.408 1.00 18.31 100 LEU A CA 1
ATOM 1692 C C . LEU A 1 101 ? 24.768 47.863 49.011 1.00 16.74 100 LEU A C 1
ATOM 1693 O O . LEU A 1 101 ? 24.464 48.206 47.867 1.00 17.29 100 LEU A O 1
ATOM 1709 N N . SER A 1 102 ? 25.116 48.740 49.955 1.00 16.99 101 SER A N 1
ATOM 1710 C CA . SER A 1 102 ? 24.944 50.164 49.701 1.00 16.96 101 SER A CA 1
ATOM 1711 C C . SER A 1 102 ? 25.905 50.962 50.573 1.00 15.56 101 SER A C 1
ATOM 1712 O O . SER A 1 102 ? 26.169 50.570 51.714 1.00 17.42 101 SER A O 1
ATOM 1720 N N . PRO A 1 103 ? 26.414 52.095 50.086 1.00 14.97 102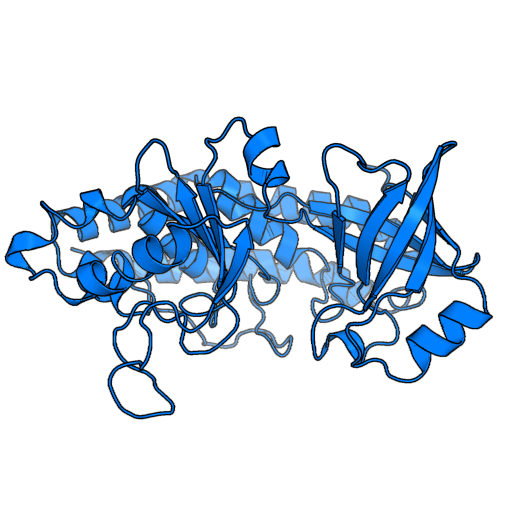 PRO A N 1
ATOM 1721 C CA . PRO A 1 103 ? 27.287 52.926 50.928 1.00 15.10 102 PRO A CA 1
ATOM 1722 C C . PRO A 1 103 ? 26.537 53.515 52.111 1.00 16.96 102 PRO A C 1
ATOM 1723 O O . PRO A 1 103 ? 25.393 53.956 51.985 1.00 15.91 102 PRO A O 1
ATOM 1734 N N . LYS A 1 104 ? 27.204 53.540 53.265 1.00 15.08 103 LYS A N 1
ATOM 1735 C CA . LYS A 1 104 ? 26.700 54.292 54.402 1.00 15.77 103 LYS A CA 1
ATOM 1736 C C . LYS A 1 104 ? 26.964 55.777 54.188 1.00 14.33 103 LYS A C 1
ATOM 1737 O O . LYS A 1 104 ? 27.801 56.176 53.373 1.00 15.60 103 LYS A O 1
ATOM 1756 N N . SER A 1 105 ? 26.233 56.601 54.929 1.00 14.52 104 SER A N 1
ATOM 1757 C CA . SER A 1 105 ? 26.407 58.042 54.827 1.00 14.56 104 SER A CA 1
ATOM 1758 C C . SER A 1 105 ? 25.919 58.693 56.111 1.00 16.02 104 SER A C 1
ATOM 1759 O O . SER A 1 105 ? 25.151 58.107 56.878 1.00 15.31 104 SER A O 1
ATOM 1767 N N . GLN A 1 106 ? 26.390 59.913 56.340 1.00 14.84 105 GLN A N 1
ATOM 1768 C CA . GLN A 1 106 ? 25.951 60.679 57.495 1.00 13.55 105 GLN A CA 1
ATOM 1769 C C . GLN A 1 106 ? 26.188 62.151 57.218 1.00 13.63 105 GLN A C 1
ATOM 1770 O O . GLN A 1 106 ? 27.164 62.526 56.566 1.00 14.40 105 GLN A O 1
ATOM 1784 N N . HIS A 1 107 ? 25.296 62.980 57.733 1.00 13.15 106 HIS A N 1
ATOM 1785 C CA . HIS A 1 107 ? 25.463 64.417 57.620 1.00 12.67 106 HIS A CA 1
ATOM 1786 C C . HIS A 1 107 ? 26.496 64.913 58.620 1.00 13.14 106 HIS A C 1
ATOM 1787 O O . HIS A 1 107 ? 26.568 64.439 59.761 1.00 14.48 106 HIS A O 1
ATOM 1801 N N . VAL A 1 108 ? 27.306 65.868 58.177 1.00 12.07 107 VAL A N 1
ATOM 1802 C CA . VAL A 1 108 ? 28.368 66.445 58.987 1.00 11.66 107 VAL A CA 1
ATOM 1803 C C . VAL A 1 108 ? 28.361 67.949 58.751 1.00 12.27 107 VAL A C 1
ATOM 1804 O O . VAL A 1 108 ? 27.734 68.451 57.816 1.00 13.97 107 VAL A O 1
ATOM 1817 N N . PHE A 1 109 ? 29.053 68.672 59.627 1.00 13.02 108 PHE A N 1
ATOM 1818 C CA . PHE A 1 109 ? 29.126 70.126 59.574 1.00 12.95 108 PHE A CA 1
ATOM 1819 C C . PHE A 1 109 ? 30.600 70.488 59.467 1.00 13.55 108 PHE A C 1
ATOM 1820 O O . PHE A 1 109 ? 31.399 70.093 60.321 1.00 16.32 108 PHE A O 1
ATOM 1837 N N . ILE A 1 110 ? 30.980 71.203 58.408 1.00 13.15 109 ILE A N 1
ATOM 1838 C CA . ILE A 1 110 ? 32.404 71.381 58.148 1.00 14.45 109 ILE A CA 1
ATOM 1839 C C . ILE A 1 110 ? 32.786 72.854 58.137 1.00 14.55 109 ILE A C 1
ATOM 1840 O O . ILE A 1 110 ? 31.993 73.742 57.804 1.00 15.79 109 ILE A O 1
ATOM 1856 N N . LYS A 1 111 ? 34.030 73.093 58.530 1.00 16.11 110 LYS A N 1
ATOM 1857 C CA . LYS A 1 111 ? 34.686 74.381 58.420 1.00 16.14 110 LYS A CA 1
ATOM 1858 C C . LYS A 1 111 ? 35.983 74.157 57.666 1.00 15.15 110 LYS A C 1
ATOM 1859 O O . LYS A 1 111 ? 36.572 73.073 57.726 1.00 15.86 110 LYS A O 1
ATOM 1878 N N . ILE A 1 112 ? 36.410 75.179 56.931 1.00 12.25 111 ILE A N 1
ATOM 1879 C CA . ILE A 1 112 ? 37.712 75.180 56.279 1.00 12.24 111 ILE A CA 1
ATOM 1880 C C . ILE A 1 112 ? 38.406 76.470 56.674 1.00 13.93 111 ILE A C 1
ATOM 1881 O O . ILE A 1 112 ? 37.865 77.562 56.463 1.00 14.83 111 ILE A O 1
ATOM 1897 N N . ASN A 1 113 ? 39.598 76.345 57.253 1.00 13.86 112 ASN A N 1
ATOM 1898 C CA . ASN A 1 113 ? 40.386 77.501 57.675 1.00 16.26 112 ASN A CA 1
ATOM 1899 C C . ASN A 1 113 ? 39.579 78.435 58.577 1.00 16.83 112 ASN A C 1
ATOM 1900 O O . ASN A 1 113 ? 39.694 79.664 58.507 1.00 17.54 112 ASN A O 1
ATOM 1911 N N . GLY A 1 114 ? 38.767 77.846 59.453 1.00 15.18 113 GLY A N 1
ATOM 1912 C CA . GLY A 1 114 ? 37.998 78.607 60.407 1.00 16.85 113 GLY A CA 1
ATOM 1913 C C . GLY A 1 114 ? 36.689 79.148 59.884 1.00 17.40 113 GLY A C 1
ATOM 1914 O O . GLY A 1 114 ? 35.941 79.763 60.659 1.00 21.45 113 GLY A O 1
ATOM 1918 N N . GLN A 1 115 ? 36.386 78.944 58.606 1.00 17.75 114 GLN A N 1
ATOM 1919 C CA . GLN A 1 115 ? 35.187 79.489 57.978 1.00 18.97 114 GLN A CA 1
ATOM 1920 C C . GLN A 1 115 ? 34.200 78.359 57.718 1.00 17.12 114 GLN A C 1
ATOM 1921 O O . GLN A 1 115 ? 34.537 77.378 57.044 1.00 17.12 114 GLN A O 1
ATOM 1935 N N . ILE A 1 116 ? 32.981 78.513 58.244 1.00 17.96 115 ILE A N 1
ATOM 1936 C CA . ILE A 1 116 ? 31.953 77.490 58.087 1.00 15.59 115 ILE A CA 1
ATOM 1937 C C . ILE A 1 116 ? 31.608 77.329 56.618 1.00 16.44 115 ILE A C 1
ATOM 1938 O O . ILE A 1 116 ? 31.333 78.307 55.909 1.00 18.20 115 ILE A O 1
ATOM 1954 N N . GLN A 1 117 ? 31.604 76.080 56.160 1.00 15.26 116 GLN A N 1
ATOM 1955 C CA . GLN A 1 117 ? 31.136 75.737 54.829 1.00 16.18 116 GLN A CA 1
ATOM 1956 C C . GLN A 1 117 ? 29.751 75.109 54.838 1.00 16.82 116 GLN A C 1
ATOM 1957 O O . GLN A 1 117 ? 29.106 75.066 53.787 1.00 19.59 116 GLN A O 1
ATOM 1971 N N . GLY A 1 118 ? 29.299 74.598 55.976 1.00 14.13 117 GLY A N 1
ATOM 1972 C CA . GLY A 1 118 ? 27.920 74.189 56.147 1.00 12.05 117 GLY A CA 1
ATOM 1973 C C . GLY A 1 118 ? 27.732 72.689 56.252 1.00 12.28 117 GLY A C 1
ATOM 1974 O O . GLY A 1 118 ? 28.639 71.928 56.601 1.00 13.44 117 GLY A O 1
ATOM 1978 N N . VAL A 1 119 ? 26.505 72.264 55.948 1.00 11.46 118 VAL A N 1
ATOM 1979 C CA . VAL A 1 119 ? 26.112 70.867 56.081 1.00 11.27 118 VAL A CA 1
ATOM 1980 C C . VAL A 1 119 ? 26.520 70.104 54.829 1.00 12.69 118 VAL A C 1
ATOM 1981 O O . VAL A 1 119 ? 26.202 70.509 53.704 1.00 12.66 118 VAL A O 1
ATOM 1994 N N . TYR A 1 120 ? 27.191 68.973 55.029 1.00 10.71 119 TYR A N 1
ATOM 1995 C CA . TYR A 1 120 ? 27.618 68.095 53.956 1.00 10.50 119 TYR A CA 1
ATOM 1996 C C . TYR A 1 120 ? 27.136 66.686 54.246 1.00 11.29 119 TYR A C 1
ATOM 1997 O O . TYR A 1 120 ? 26.842 66.334 55.393 1.00 12.92 119 TYR A O 1
ATOM 2015 N N . LEU A 1 121 ? 27.046 65.876 53.193 1.00 10.83 120 LEU A N 1
ATOM 2016 C CA . LEU A 1 121 ? 26.825 64.444 53.339 1.00 10.98 120 LEU A CA 1
ATOM 2017 C C . LEU A 1 121 ? 28.164 63.738 53.176 1.00 13.65 120 LEU A C 1
ATOM 2018 O O . LEU A 1 121 ? 28.789 63.819 52.112 1.00 13.47 120 LEU A O 1
ATOM 2034 N N . GLN A 1 122 ? 28.607 63.061 54.234 1.00 11.85 121 GLN A N 1
ATOM 2035 C CA . GLN A 1 122 ? 29.781 62.207 54.175 1.00 12.73 121 GLN A CA 1
ATOM 2036 C C . GLN A 1 122 ? 29.340 60.846 53.656 1.00 14.19 121 GLN A C 1
ATOM 2037 O O . GLN A 1 122 ? 28.450 60.216 54.237 1.00 14.45 121 GLN A O 1
ATOM 2051 N N . LEU A 1 123 ? 29.967 60.395 52.571 1.00 12.90 122 LEU A N 1
ATOM 2052 C CA . LEU A 1 123 ? 29.605 59.162 51.890 1.00 13.68 122 LEU A CA 1
ATOM 2053 C C . LEU A 1 123 ? 30.764 58.180 51.950 1.00 13.35 122 LEU A C 1
ATOM 2054 O O . LEU A 1 123 ? 31.922 58.544 51.717 1.00 13.97 122 LEU A O 1
ATOM 2070 N N . GLU A 1 124 ? 30.432 56.926 52.231 1.00 12.69 123 GLU A N 1
ATOM 2071 C CA . GLU A 1 124 ? 31.426 55.869 52.303 1.00 14.28 123 GLU A CA 1
ATOM 2072 C C . GLU A 1 124 ? 32.044 55.612 50.933 1.00 15.81 123 GLU A C 1
ATOM 2073 O O . GLU A 1 124 ? 31.360 55.638 49.905 1.00 15.38 123 GLU A O 1
ATOM 2085 N N . SER A 1 125 ? 33.349 55.359 50.926 1.00 14.35 124 SER A N 1
ATOM 2086 C CA . SER A 1 125 ? 34.038 54.904 49.729 1.00 15.48 124 SER A CA 1
ATOM 2087 C C . SER A 1 125 ? 33.783 53.410 49.548 1.00 15.45 124 SER A C 1
ATOM 2088 O O . SER A 1 125 ? 34.068 52.607 50.444 1.00 15.38 124 SER A O 1
ATOM 2096 N N . VAL A 1 126 ? 33.242 53.033 48.391 1.00 15.90 125 VAL A N 1
ATOM 2097 C CA . VAL A 1 126 ? 33.018 51.627 48.084 1.00 16.24 125 VAL A CA 1
ATOM 2098 C C . VAL A 1 126 ? 34.334 51.043 47.586 1.00 17.30 125 VAL A C 1
ATOM 2099 O O . VAL A 1 126 ? 34.672 51.141 46.400 1.00 16.76 125 VAL A O 1
ATOM 2112 N N . ASP A 1 127 ? 35.096 50.452 48.498 1.00 18.52 126 ASP A N 1
ATOM 2113 C CA . ASP A 1 127 ? 36.437 49.969 48.192 1.00 18.83 126 ASP A CA 1
ATOM 2114 C C . ASP A 1 127 ? 36.706 48.727 49.039 1.00 19.48 126 ASP A C 1
ATOM 2115 O O . ASP A 1 127 ? 35.778 48.091 49.548 1.00 20.20 126 ASP A O 1
ATOM 2124 N N . GLU A 1 128 ? 37.985 48.377 49.190 1.00 20.98 127 GLU A N 1
ATOM 2125 C CA . GLU A 1 128 ? 38.340 47.189 49.958 1.00 23.09 127 GLU A CA 1
ATOM 2126 C C . GLU A 1 128 ? 37.882 47.289 51.411 1.00 21.36 127 GLU A C 1
ATOM 2127 O O . GLU A 1 128 ? 37.581 46.264 52.034 1.00 22.24 127 GLU A O 1
ATOM 2139 N N . ASN A 1 129 ? 37.816 48.500 51.969 1.00 21.67 128 ASN A N 1
ATOM 2140 C CA . ASN A 1 129 ? 37.376 48.645 53.355 1.00 20.44 128 ASN A CA 1
ATOM 2141 C C . ASN A 1 129 ? 35.866 48.505 53.485 1.00 20.33 128 ASN A C 1
ATOM 2142 O O . ASN A 1 129 ? 35.375 47.951 54.473 1.00 22.58 128 ASN A O 1
ATOM 2153 N N . PHE A 1 130 ? 35.119 49.010 52.502 1.00 17.43 129 PHE A N 1
ATOM 2154 C CA . PHE A 1 130 ? 33.690 48.737 52.417 1.00 19.06 129 PHE A CA 1
ATOM 2155 C C . PHE A 1 130 ? 33.425 47.244 52.568 1.00 20.96 129 PHE A C 1
ATOM 2156 O O . PHE A 1 130 ? 32.528 46.831 53.312 1.00 22.11 129 PHE A O 1
ATOM 2173 N N . LEU A 1 131 ? 34.224 46.416 51.895 1.00 20.11 130 LEU A N 1
ATOM 2174 C CA . LEU A 1 131 ? 34.043 44.970 51.980 1.00 20.79 130 LEU A CA 1
ATOM 2175 C C . LEU A 1 131 ? 34.487 44.439 53.338 1.00 22.92 130 LEU A C 1
ATOM 2176 O O . LEU A 1 131 ? 33.756 43.684 53.993 1.00 22.05 130 LEU A O 1
ATOM 2192 N N . LYS A 1 132 ? 35.694 44.808 53.766 1.00 23.21 131 LYS A N 1
ATOM 2193 C CA . LYS A 1 132 ? 36.235 44.275 55.011 1.00 27.23 131 LYS A CA 1
ATOM 2194 C C . LYS A 1 132 ? 35.346 44.625 56.199 1.00 28.12 131 LYS A C 1
ATOM 2195 O O . LYS A 1 132 ? 35.169 43.809 57.112 1.00 28.17 131 LYS A O 1
ATOM 2214 N N . ASN A 1 133 ? 34.764 45.825 56.203 1.00 27.43 132 ASN A N 1
ATOM 2215 C CA . ASN A 1 133 ? 33.954 46.242 57.344 1.00 29.28 132 ASN A CA 1
ATOM 2216 C C . ASN A 1 133 ? 32.613 45.524 57.401 1.00 32.01 132 ASN A C 1
ATOM 2217 O O . ASN A 1 133 ? 31.989 45.493 58.465 1.00 36.70 132 ASN A O 1
ATOM 2228 N N . ARG A 1 134 ? 32.163 44.944 56.291 1.00 27.14 133 ARG A N 1
ATOM 2229 C CA . ARG A 1 134 ? 30.952 44.139 56.262 1.00 25.24 133 ARG A CA 1
ATOM 2230 C C . ARG A 1 134 ? 31.246 42.651 56.375 1.00 25.95 133 ARG A C 1
ATOM 2231 O O . ARG A 1 134 ? 30.317 41.842 56.308 1.00 29.88 133 ARG A O 1
ATOM 2252 N N . GLY A 1 135 ? 32.510 42.277 56.525 1.00 24.83 134 GLY A N 1
ATOM 2253 C CA . GLY A 1 135 ? 32.869 40.873 56.547 1.00 29.86 134 GLY A CA 1
ATOM 2254 C C . GLY A 1 135 ? 32.668 40.179 55.221 1.00 28.51 134 GLY A C 1
ATOM 2255 O O . GLY A 1 135 ? 32.384 38.978 55.193 1.00 29.15 134 GLY A O 1
ATOM 2259 N N . LEU A 1 136 ? 32.808 40.903 54.118 1.00 25.70 135 LEU A N 1
ATOM 2260 C CA . LEU A 1 136 ? 32.578 40.314 52.810 1.00 24.07 135 LEU A CA 1
ATOM 2261 C C . LEU A 1 136 ? 33.882 39.804 52.219 1.00 24.19 135 LEU A C 1
ATOM 2262 O O . LEU A 1 136 ? 34.966 40.284 52.561 1.00 25.95 135 LEU A O 1
ATOM 2278 N N . PRO A 1 137 ? 33.812 38.827 51.322 1.00 23.34 136 PRO A N 1
ATOM 2279 C CA . PRO A 1 137 ? 35.036 38.281 50.733 1.00 24.28 136 PRO A CA 1
ATOM 2280 C C . PRO A 1 137 ? 35.771 39.291 49.868 1.00 23.20 136 PRO A C 1
ATOM 2281 O O . PRO A 1 137 ? 35.205 40.259 49.349 1.00 22.07 136 PRO A O 1
ATOM 2292 N N . SER A 1 138 ? 37.067 39.038 49.719 1.00 26.16 137 SER A N 1
ATOM 2293 C CA A SER A 1 138 ? 37.872 39.802 48.784 0.50 26.96 137 SER A CA 1
ATOM 2294 C CA B SER A 1 138 ? 37.884 39.786 48.781 0.50 27.00 137 SER A CA 1
ATOM 2295 C C . SER A 1 138 ? 37.339 39.612 47.368 1.00 24.40 137 SER A C 1
ATOM 2296 O O . SER A 1 138 ? 36.610 38.666 47.067 1.00 23.35 137 SER A O 1
ATOM 2311 N N . GLY A 1 139 ? 37.705 40.541 46.498 1.00 24.71 138 GLY A N 1
ATOM 2312 C CA . GLY A 1 139 ? 37.227 40.488 45.125 1.00 23.14 138 GLY A CA 1
ATOM 2313 C C . GLY A 1 139 ? 37.590 41.755 44.389 1.00 24.18 138 GLY A C 1
ATOM 2314 O O . GLY A 1 139 ? 38.643 42.351 44.634 1.00 27.29 138 GLY A O 1
ATOM 2318 N N . SER A 1 140 ? 36.708 42.158 43.481 1.00 20.09 139 SER A N 1
ATOM 2319 C CA . SER A 1 140 ? 36.945 43.340 42.668 1.00 19.18 139 SER A CA 1
ATOM 2320 C C . SER A 1 140 ? 35.759 44.288 42.744 1.00 17.86 139 SER A C 1
ATOM 2321 O O . SER A 1 140 ? 34.603 43.868 42.815 1.00 17.65 139 SER A O 1
ATOM 2329 N N . ILE A 1 141 ? 36.070 45.578 42.718 1.00 17.60 140 ILE A N 1
ATOM 2330 C CA . ILE A 1 141 ? 35.074 46.641 42.697 1.00 15.10 140 ILE A CA 1
ATOM 2331 C C . ILE A 1 141 ? 35.343 47.505 41.478 1.00 17.40 140 ILE A C 1
ATOM 2332 O O . ILE A 1 141 ? 36.476 47.956 41.269 1.00 17.65 140 ILE A O 1
ATOM 2348 N N . TYR A 1 142 ? 34.302 47.729 40.678 1.00 15.23 141 TYR A N 1
ATOM 2349 C CA . TYR A 1 142 ? 34.386 48.500 39.445 1.00 15.12 141 TYR A CA 1
ATOM 2350 C C . TYR A 1 142 ? 33.327 49.591 39.495 1.00 15.27 141 TYR A C 1
ATOM 2351 O O . TYR A 1 142 ? 32.176 49.313 39.844 1.00 17.19 141 TYR A O 1
ATOM 2369 N N . TYR A 1 143 ? 33.704 50.820 39.135 1.00 13.16 142 TYR A N 1
ATOM 2370 C CA . TYR A 1 143 ? 32.787 51.957 39.129 1.00 13.67 142 TYR A CA 1
ATOM 2371 C C . TYR A 1 143 ? 32.315 52.233 37.703 1.00 13.32 142 TYR A C 1
ATOM 2372 O O . TYR A 1 143 ? 33.136 52.347 36.789 1.00 14.61 142 TYR A O 1
ATOM 2390 N N . ALA A 1 144 ? 31.001 52.370 37.515 1.00 13.27 143 ALA A N 1
ATOM 2391 C CA . ALA A 1 144 ? 30.466 52.742 36.208 1.00 13.11 143 ALA A CA 1
ATOM 2392 C C . ALA A 1 144 ? 30.787 54.206 35.928 1.00 13.45 143 ALA A C 1
ATOM 2393 O O . ALA A 1 144 ? 30.328 55.092 36.659 1.00 14.84 143 ALA A O 1
ATOM 2400 N N . ILE A 1 145 ? 31.569 54.473 34.881 1.00 13.74 144 ILE A N 1
ATOM 2401 C CA . ILE A 1 145 ? 32.022 55.832 34.609 1.00 14.12 144 ILE A CA 1
ATOM 2402 C C . ILE A 1 145 ? 31.565 56.394 33.265 1.00 16.49 144 ILE A C 1
ATOM 2403 O O . ILE A 1 145 ? 31.599 57.624 33.096 1.00 19.46 144 ILE A O 1
ATOM 2419 N N . ASP A 1 146 ? 31.151 55.584 32.289 1.00 14.33 145 ASP A N 1
ATOM 2420 C CA . ASP A 1 146 ? 30.723 56.133 31.004 1.00 14.53 145 ASP A CA 1
ATOM 2421 C C . ASP A 1 146 ? 29.661 55.222 30.392 1.00 15.34 145 ASP A C 1
ATOM 2422 O O . ASP A 1 146 ? 29.278 54.203 30.973 1.00 14.39 145 ASP A O 1
ATOM 2431 N N . ASP A 1 147 ? 29.198 55.603 29.195 1.00 16.79 146 ASP A N 1
ATOM 2432 C CA . ASP A 1 147 ? 28.058 54.962 28.548 1.00 19.23 146 ASP A CA 1
ATOM 2433 C C . ASP A 1 147 ? 28.290 53.497 28.209 1.00 16.97 146 ASP A C 1
ATOM 2434 O O . ASP A 1 147 ? 27.320 52.799 27.893 1.00 18.13 146 ASP A O 1
ATOM 2443 N N . ASP A 1 148 ? 29.529 53.023 28.233 1.00 13.61 147 ASP A N 1
ATOM 2444 C CA . ASP A 1 148 ? 29.796 51.616 27.966 1.00 13.84 147 ASP A CA 1
ATOM 2445 C C . ASP A 1 148 ? 29.483 50.715 29.155 1.00 14.35 147 ASP A C 1
ATOM 2446 O O . ASP A 1 148 ? 29.482 49.493 28.998 1.00 14.98 147 ASP A O 1
ATOM 2455 N N . ALA A 1 149 ? 29.198 51.274 30.332 1.00 12.83 148 ALA A N 1
ATOM 2456 C CA . ALA A 1 149 ? 28.779 50.471 31.485 1.00 12.83 148 ALA A CA 1
ATOM 2457 C C . ALA A 1 149 ? 27.288 50.134 31.401 1.00 15.34 148 ALA A C 1
ATOM 2458 O O . ALA A 1 149 ? 26.508 50.373 32.323 1.00 17.77 148 ALA A O 1
ATOM 2465 N N . ASN A 1 150 ? 26.898 49.533 30.274 1.00 13.54 149 ASN A N 1
ATOM 2466 C CA . ASN A 1 150 ? 25.491 49.378 29.931 1.00 13.44 149 ASN A CA 1
ATOM 2467 C C . ASN A 1 150 ? 25.006 47.933 29.935 1.00 13.83 149 ASN A C 1
ATOM 2468 O O . ASN A 1 150 ? 23.847 47.691 29.589 1.00 15.24 149 ASN A O 1
ATOM 2479 N N . PHE A 1 151 ? 25.847 46.973 30.313 1.00 13.31 150 PHE A N 1
ATOM 2480 C CA . PHE A 1 151 ? 25.507 45.552 30.387 1.00 12.39 150 PHE A CA 1
ATOM 2481 C C . PHE A 1 151 ? 25.263 44.928 29.016 1.00 14.14 150 PHE A C 1
ATOM 2482 O O . PHE A 1 151 ? 24.747 43.808 28.945 1.00 16.41 150 PHE A O 1
ATOM 2499 N N . SER A 1 152 ? 25.627 45.612 27.933 1.00 13.21 151 SER A N 1
ATOM 2500 C CA . SER A 1 152 ? 25.415 45.158 26.562 1.00 14.75 151 SER A CA 1
ATOM 2501 C C . SER A 1 152 ? 26.752 44.793 25.926 1.00 13.23 151 SER A C 1
ATOM 2502 O O . SER A 1 152 ? 27.825 45.109 26.448 1.00 15.67 151 SER A O 1
ATOM 2510 N N . LEU A 1 153 ? 26.692 44.105 24.784 1.00 13.91 152 LEU A N 1
ATOM 2511 C CA . LEU A 1 153 ? 27.898 43.946 23.984 1.00 15.09 152 LEU A CA 1
ATOM 2512 C C . LEU A 1 153 ? 28.232 45.191 23.181 1.00 16.06 152 LEU A C 1
ATOM 2513 O O . LEU A 1 153 ? 29.353 45.297 22.675 1.00 17.79 152 LEU A O 1
ATOM 2529 N N . MET A 1 154 ? 27.301 46.131 23.060 1.00 15.16 153 MET A N 1
ATOM 2530 C CA . MET A 1 154 ? 27.381 47.169 22.047 1.00 15.01 153 MET A CA 1
ATOM 2531 C C . MET A 1 154 ? 27.841 48.495 22.639 1.00 15.30 153 MET A C 1
ATOM 2532 O O . MET A 1 154 ? 27.437 48.878 23.743 1.00 16.71 153 MET A O 1
ATOM 2546 N N . SER A 1 155 ? 28.701 49.180 21.892 1.00 16.63 154 SER A N 1
ATOM 2547 C CA . SER A 1 155 ? 29.086 50.556 22.175 1.00 19.25 154 SER A CA 1
ATOM 2548 C C . SER A 1 155 ? 28.142 51.479 21.417 1.00 20.62 154 SER A C 1
ATOM 2549 O O . SER A 1 155 ? 28.031 51.392 20.187 1.00 21.24 154 SER A O 1
ATOM 2557 N N . GLU A 1 156 ? 27.474 52.368 22.150 1.00 20.99 155 GLU A N 1
ATOM 2558 C CA . GLU A 1 156 ? 26.564 53.317 21.521 1.00 27.40 155 GLU A CA 1
ATOM 2559 C C . GLU A 1 156 ? 27.310 54.257 20.583 1.00 28.60 155 GLU A C 1
ATOM 2560 O O . GLU A 1 156 ? 26.843 54.540 19.473 1.00 31.35 155 GLU A O 1
ATOM 2572 N N . ARG A 1 157 ? 28.481 54.740 21.002 1.00 25.07 156 ARG A N 1
ATOM 2573 C CA . ARG A 1 157 ? 29.223 55.696 20.186 1.00 29.00 156 ARG A CA 1
ATOM 2574 C C . ARG A 1 157 ? 29.750 55.044 18.911 1.00 34.42 156 ARG A C 1
ATOM 2575 O O . ARG A 1 157 ? 29.605 55.599 17.815 1.00 33.26 156 ARG A O 1
ATOM 2596 N N . ASP A 1 158 ? 30.376 53.869 19.033 1.00 31.10 157 ASP A N 1
ATOM 2597 C CA . ASP A 1 158 ? 30.944 53.212 17.861 1.00 29.76 157 ASP A CA 1
ATOM 2598 C C . ASP A 1 158 ? 29.889 52.577 16.969 1.00 30.35 157 ASP A C 1
ATOM 2599 O O . ASP A 1 158 ? 30.212 52.203 15.836 1.00 32.94 157 ASP A O 1
ATOM 2608 N N . LYS A 1 159 ? 28.649 52.450 17.439 1.00 29.26 158 LYS A N 1
ATOM 2609 C CA . LYS A 1 159 ? 27.618 51.697 16.727 1.00 33.46 158 LYS A CA 1
ATOM 2610 C C . LYS A 1 159 ? 28.174 50.356 16.249 1.00 32.49 158 LYS A C 1
ATOM 2611 O O . LYS A 1 159 ? 28.053 49.974 15.083 1.00 32.41 158 LYS A O 1
ATOM 2630 N N . ASP A 1 160 ? 28.793 49.642 17.185 1.00 26.45 159 ASP A N 1
ATOM 2631 C CA . ASP A 1 160 ? 29.502 48.403 16.900 1.00 21.61 159 ASP A CA 1
ATOM 2632 C C . ASP A 1 160 ? 29.715 47.681 18.223 1.00 19.73 159 ASP A C 1
ATOM 2633 O O . ASP A 1 160 ? 29.474 48.231 19.301 1.00 17.42 159 ASP A O 1
ATOM 2642 N N . VAL A 1 161 ? 30.161 46.429 18.130 1.00 19.84 160 VAL A N 1
ATOM 2643 C CA . VAL A 1 161 ? 30.536 45.687 19.325 1.00 20.63 160 VAL A CA 1
ATOM 2644 C C . VAL A 1 161 ? 31.683 46.411 20.015 1.00 20.41 160 VAL A C 1
ATOM 2645 O O . VAL A 1 161 ? 32.604 46.916 19.362 1.00 19.61 160 VAL A O 1
ATOM 2658 N N . LYS A 1 162 ? 31.629 46.467 21.347 1.00 18.90 161 LYS A N 1
ATOM 2659 C CA . LYS A 1 162 ? 32.695 47.091 22.124 1.00 20.24 161 LYS A CA 1
ATOM 2660 C C . LYS A 1 162 ? 34.040 46.472 21.778 1.00 23.55 161 LYS A C 1
ATOM 2661 O O . LYS A 1 162 ? 34.153 45.257 21.601 1.00 23.25 161 LYS A O 1
ATOM 2680 N N . THR A 1 163 ? 35.073 47.319 21.715 1.00 23.22 162 THR A N 1
ATOM 2681 C CA . THR A 1 163 ? 36.427 46.815 21.521 1.00 27.77 162 THR A CA 1
ATOM 2682 C C . THR A 1 163 ? 36.883 45.989 22.715 1.00 27.37 162 THR A C 1
ATOM 2683 O O . THR A 1 163 ? 37.671 45.052 22.554 1.00 27.66 162 THR A O 1
ATOM 2694 N N . GLU A 1 164 ? 36.395 46.315 23.912 1.00 23.22 163 GLU A N 1
ATOM 2695 C CA . GLU A 1 164 ? 36.698 45.570 25.127 1.00 22.62 163 GLU A CA 1
ATOM 2696 C C . GLU A 1 164 ? 35.416 45.464 25.937 1.00 19.62 163 GLU A C 1
ATOM 2697 O O . GLU A 1 164 ? 34.766 46.480 26.189 1.00 17.71 163 GLU A O 1
ATOM 2709 N N . LEU A 1 165 ? 35.046 44.250 26.349 1.00 18.73 164 LEU A N 1
ATOM 2710 C CA . LEU A 1 165 ? 33.790 44.099 27.081 1.00 18.44 164 LEU A CA 1
ATOM 2711 C C . LEU A 1 165 ? 33.867 44.613 28.511 1.00 20.05 164 LEU A C 1
ATOM 2712 O O . LEU A 1 165 ? 32.825 44.729 29.163 1.00 18.79 164 LEU A O 1
ATOM 2728 N N . PHE A 1 166 ? 35.056 44.907 29.019 1.00 19.01 165 PHE A N 1
ATOM 2729 C CA . PHE A 1 166 ? 35.189 45.544 30.319 1.00 20.08 165 PHE A CA 1
ATOM 2730 C C . PHE A 1 166 ? 35.190 47.067 30.220 1.00 18.28 165 PHE A C 1
ATOM 2731 O O . PHE A 1 166 ? 35.408 47.744 31.230 1.00 17.90 165 PHE A O 1
ATOM 2748 N N . ALA A 1 167 ? 34.927 47.612 29.035 1.00 17.56 166 ALA A N 1
ATOM 2749 C CA . ALA A 1 167 ? 34.882 49.056 28.862 1.00 18.61 166 ALA A CA 1
ATOM 2750 C C . ALA A 1 167 ? 33.759 49.664 29.693 1.00 14.88 166 ALA A C 1
ATOM 2751 O O . ALA A 1 167 ? 32.715 49.045 29.923 1.00 15.44 166 ALA A O 1
ATOM 2758 N N . GLY A 1 168 ? 33.991 50.894 30.147 1.00 14.64 167 GLY A N 1
ATOM 2759 C CA . GLY A 1 168 ? 32.999 51.673 30.860 1.00 15.18 167 GLY A CA 1
ATOM 2760 C C . GLY A 1 168 ? 33.217 51.788 32.350 1.00 15.31 167 GLY A C 1
ATOM 2761 O O . GLY A 1 168 ? 32.398 52.431 33.023 1.00 15.14 167 GLY A O 1
ATOM 2765 N N . TYR A 1 169 ? 34.286 51.202 32.892 1.00 15.05 168 TYR A N 1
ATOM 2766 C CA . TYR A 1 169 ? 34.447 51.077 34.331 1.00 15.03 168 TYR A CA 1
ATOM 2767 C C . TYR A 1 169 ? 35.826 51.527 34.783 1.00 16.25 168 TYR A C 1
ATOM 2768 O O . TYR A 1 169 ? 36.830 51.294 34.101 1.00 19.41 168 TYR A O 1
ATOM 2786 N N . GLU A 1 170 ? 35.854 52.156 35.950 1.00 16.21 169 GLU A N 1
ATOM 2787 C CA . GLU A 1 170 ? 37.080 52.380 36.698 1.00 16.73 169 GLU A CA 1
ATOM 2788 C C . GLU A 1 170 ? 37.327 51.167 37.581 1.00 16.65 169 GLU A C 1
ATOM 2789 O O . GLU A 1 170 ? 36.425 50.729 38.303 1.00 17.51 169 GLU A O 1
ATOM 2801 N N . PHE A 1 171 ? 38.545 50.627 37.524 1.00 16.79 170 PHE A N 1
ATOM 2802 C CA . PHE A 1 171 ? 38.912 49.456 38.322 1.00 18.76 170 PHE A CA 1
ATOM 2803 C C . PHE A 1 171 ? 39.419 49.964 39.666 1.00 20.43 170 PHE A C 1
ATOM 2804 O O . PHE A 1 171 ? 40.613 50.186 39.863 1.00 21.59 170 PHE A O 1
ATOM 2821 N N . LYS A 1 172 ? 38.488 50.148 40.605 1.00 17.59 171 LYS A N 1
ATOM 2822 C CA . LYS A 1 172 ? 38.817 50.765 41.890 1.00 17.03 171 LYS A CA 1
ATOM 2823 C C . LYS A 1 172 ? 39.638 49.826 42.767 1.00 21.24 171 LYS A C 1
ATOM 2824 O O . LYS A 1 172 ? 40.617 50.247 43.399 1.00 21.10 171 LYS A O 1
ATOM 2843 N N . TYR A 1 173 ? 39.236 48.561 42.836 1.00 20.82 172 TYR A N 1
ATOM 2844 C CA . TYR A 1 173 ? 39.912 47.544 43.633 1.00 21.00 172 TYR A CA 1
ATOM 2845 C C . TYR A 1 173 ? 39.944 46.297 42.767 1.00 21.41 172 TYR A C 1
ATOM 2846 O O . TYR A 1 173 ? 38.885 45.781 42.397 1.00 19.61 172 TYR A O 1
ATOM 2864 N N . SER A 1 174 ? 41.141 45.845 42.393 1.00 22.34 173 SER A N 1
ATOM 2865 C CA . SER A 1 174 ? 41.246 44.862 41.324 1.00 22.78 173 SER A CA 1
ATOM 2866 C C . SER A 1 174 ? 42.461 43.966 41.517 1.00 24.92 173 SER A C 1
ATOM 2867 O O . SER A 1 174 ? 43.329 44.210 42.361 1.00 26.27 173 SER A O 1
ATOM 2875 N N . ASN A 1 175 ? 42.496 42.911 40.709 1.00 22.86 174 ASN A N 1
ATOM 2876 C CA . ASN A 1 175 ? 43.572 41.934 40.698 1.00 24.11 174 ASN A CA 1
ATOM 2877 C C . ASN A 1 175 ? 43.763 41.464 39.259 1.00 25.33 174 ASN A C 1
ATOM 2878 O O . ASN A 1 175 ? 43.128 41.976 38.331 1.00 24.97 174 ASN A O 1
ATOM 2889 N N . GLU A 1 176 ? 44.639 40.472 39.074 1.00 26.40 175 GLU A N 1
ATOM 2890 C CA . GLU A 1 176 ? 45.002 40.030 37.732 1.00 28.84 175 GLU A CA 1
ATOM 2891 C C . GLU A 1 176 ? 43.822 39.448 36.963 1.00 28.22 175 GLU A C 1
ATOM 2892 O O . GLU A 1 176 ? 43.860 39.418 35.729 1.00 29.36 175 GLU A O 1
ATOM 2904 N N . ASN A 1 177 ? 42.784 38.979 37.654 1.00 26.21 176 ASN A N 1
ATOM 2905 C CA . ASN A 1 177 ? 41.642 38.350 36.999 1.00 26.06 176 ASN A CA 1
ATOM 2906 C C . ASN A 1 177 ? 40.481 39.306 36.764 1.00 22.89 176 ASN A C 1
ATOM 2907 O O . ASN A 1 177 ? 39.493 38.906 36.139 1.00 21.38 176 ASN A O 1
ATOM 2918 N N . SER A 1 178 ? 40.580 40.551 37.234 1.00 21.94 177 SER A N 1
ATOM 2919 C CA . SER A 1 178 ? 39.418 41.434 37.266 1.00 20.46 177 SER A CA 1
ATOM 2920 C C . SER A 1 178 ? 38.894 41.739 35.871 1.00 20.62 177 SER A C 1
ATOM 2921 O O . SER A 1 178 ? 37.676 41.783 35.661 1.00 19.35 177 SER A O 1
ATOM 2929 N N . GLU A 1 179 ? 39.786 41.981 34.910 1.00 20.35 178 GLU A N 1
ATOM 2930 C CA . GLU A 1 179 ? 39.331 42.286 33.556 1.00 21.21 178 GLU A CA 1
ATOM 2931 C C . GLU A 1 179 ? 38.575 41.107 32.959 1.00 20.49 178 GLU A C 1
ATOM 2932 O O . GLU A 1 179 ? 37.476 41.267 32.418 1.00 20.31 178 GLU A O 1
ATOM 2944 N N . GLU A 1 180 ? 39.150 39.908 33.042 1.00 21.06 179 GLU A N 1
ATOM 2945 C CA . GLU A 1 180 ? 38.499 38.767 32.414 1.00 23.51 179 GLU A CA 1
ATOM 2946 C C . GLU A 1 180 ? 37.213 38.385 33.137 1.00 19.80 179 GLU A C 1
ATOM 2947 O O . GLU A 1 180 ? 36.269 37.907 32.500 1.00 20.39 179 GLU A O 1
ATOM 2959 N N . GLN A 1 181 ? 37.144 38.596 34.454 1.00 19.43 180 GLN A N 1
ATOM 2960 C CA . GLN A 1 181 ? 35.911 38.299 35.175 1.00 18.69 180 GLN A CA 1
ATOM 2961 C C . GLN A 1 181 ? 34.781 39.213 34.723 1.00 17.44 180 GLN A C 1
ATOM 2962 O O . GLN A 1 181 ? 33.644 38.761 34.528 1.00 16.86 180 GLN A O 1
ATOM 2976 N N . LEU A 1 182 ? 35.074 40.501 34.547 1.00 16.54 181 LEU A N 1
ATOM 2977 C CA . LEU A 1 182 ? 34.051 41.431 34.084 1.00 15.01 181 LEU A CA 1
ATOM 2978 C C . LEU A 1 182 ? 33.667 41.147 32.637 1.00 16.97 181 LEU A C 1
ATOM 2979 O O . LEU A 1 182 ? 32.478 41.138 32.297 1.00 15.92 181 LEU A O 1
ATOM 2995 N N . SER A 1 183 ? 34.655 40.901 31.773 1.00 17.11 182 SER A N 1
ATOM 2996 C CA . SER A 1 183 ? 34.364 40.571 30.379 1.00 16.98 182 SER A CA 1
ATOM 2997 C C . SER A 1 183 ? 33.484 39.334 30.280 1.00 16.72 182 SER A C 1
ATOM 2998 O O . SER A 1 183 ? 32.558 39.284 29.460 1.00 17.06 182 SER A O 1
ATOM 3006 N N . GLU A 1 184 ? 33.771 38.318 31.094 1.00 18.11 183 GLU A N 1
ATOM 3007 C CA A GLU A 1 184 ? 32.995 37.082 31.052 0.50 19.71 183 GLU A CA 1
ATOM 3008 C CA B GLU A 1 184 ? 32.991 37.088 31.030 0.50 19.67 183 GLU A CA 1
ATOM 3009 C C . GLU A 1 184 ? 31.550 37.330 31.462 1.00 18.56 183 GLU A C 1
ATOM 3010 O O . GLU A 1 184 ? 30.618 36.809 30.839 1.00 17.62 183 GLU A O 1
ATOM 3033 N N . PHE A 1 185 ? 31.349 38.118 32.520 1.00 15.76 184 PHE A N 1
ATOM 3034 C CA . PHE A 1 185 ? 30.000 38.440 32.978 1.00 17.94 184 PHE A CA 1
ATOM 3035 C C . PHE A 1 185 ? 29.224 39.183 31.900 1.00 16.56 184 PHE A C 1
ATOM 3036 O O . PHE A 1 185 ? 28.100 38.802 31.550 1.00 15.95 184 PHE A O 1
ATOM 3053 N N . VAL A 1 186 ? 29.803 40.260 31.367 1.00 15.05 185 VAL A N 1
ATOM 3054 C CA . VAL A 1 186 ? 29.136 41.004 30.303 1.00 14.18 185 VAL A CA 1
ATOM 3055 C C . VAL A 1 186 ? 28.836 40.091 29.123 1.00 16.15 185 VAL A C 1
ATOM 3056 O O . VAL A 1 186 ? 27.734 40.118 28.561 1.00 16.54 185 VAL A O 1
ATOM 3069 N N . PHE A 1 187 ? 29.796 39.253 28.738 1.00 16.01 186 PHE A N 1
ATOM 3070 C CA . PHE A 1 187 ? 29.570 38.387 27.588 1.00 17.00 186 PHE A CA 1
ATOM 3071 C C . PHE A 1 187 ? 28.408 37.434 27.839 1.00 16.87 186 PHE A C 1
ATOM 3072 O O . PHE A 1 187 ? 27.480 37.342 27.027 1.00 17.19 186 PHE A O 1
ATOM 3089 N N . GLN A 1 188 ? 28.439 36.717 28.964 1.00 16.67 187 GLN A N 1
ATOM 3090 C CA . GLN A 1 188 ? 27.427 35.694 29.211 1.00 18.39 187 GLN A CA 1
ATOM 3091 C C . GLN A 1 188 ? 26.051 36.317 29.413 1.00 18.17 187 GLN A C 1
ATOM 3092 O O . GLN A 1 188 ? 25.035 35.744 29.001 1.00 16.95 187 GLN A O 1
ATOM 3106 N N . ALA A 1 189 ? 25.994 37.491 30.046 1.00 16.93 188 ALA A N 1
ATOM 3107 C CA . ALA A 1 189 ? 24.713 38.172 30.204 1.00 15.28 188 ALA A CA 1
ATOM 3108 C C . ALA A 1 189 ? 24.041 38.404 28.860 1.00 15.45 188 ALA A C 1
ATOM 3109 O O . ALA A 1 189 ? 22.808 38.410 28.771 1.00 17.09 188 ALA A O 1
ATOM 3116 N N . ASN A 1 190 ? 24.831 38.610 27.809 1.00 14.80 189 ASN A N 1
ATOM 3117 C CA . ASN A 1 190 ? 24.301 38.876 26.481 1.00 15.89 189 ASN A CA 1
ATOM 3118 C C . ASN A 1 190 ? 24.245 37.643 25.595 1.00 15.34 189 ASN A C 1
ATOM 3119 O O . ASN A 1 190 ? 23.366 37.556 24.734 1.00 15.39 189 ASN A O 1
ATOM 3130 N N . ALA A 1 191 ? 25.136 36.677 25.801 1.00 14.51 190 ALA A N 1
ATOM 3131 C CA . ALA A 1 191 ? 25.261 35.549 24.889 1.00 13.65 190 ALA A CA 1
ATOM 3132 C C . ALA A 1 191 ? 24.434 34.337 25.295 1.00 16.20 190 ALA A C 1
ATOM 3133 O O . ALA A 1 191 ? 24.175 33.476 24.449 1.00 16.93 190 ALA A O 1
ATOM 3140 N N . LEU A 1 192 ? 24.025 34.230 26.556 1.00 16.87 191 LEU A N 1
ATOM 3141 C CA . LEU A 1 192 ? 23.189 33.107 26.960 1.00 15.66 191 LEU A CA 1
ATOM 3142 C C . LEU A 1 192 ? 21.814 33.216 26.316 1.00 15.64 191 LEU A C 1
ATOM 3143 O O . LEU A 1 192 ? 21.195 34.285 26.298 1.00 16.08 191 LEU A O 1
ATOM 3159 N N . SER A 1 193 ? 21.333 32.096 25.783 1.00 15.39 192 SER A N 1
ATOM 3160 C CA . SER A 1 193 ? 20.020 32.078 25.165 1.00 16.32 192 SER A CA 1
ATOM 3161 C C . SER A 1 193 ? 18.926 32.148 26.223 1.00 16.38 192 SER A C 1
ATOM 3162 O O . SER A 1 193 ? 19.148 31.908 27.412 1.00 17.35 192 SER A O 1
ATOM 3170 N N . ARG A 1 194 ? 17.717 32.463 25.760 1.00 16.34 193 ARG A N 1
ATOM 3171 C CA . ARG A 1 194 ? 16.560 32.443 26.643 1.00 17.77 193 ARG A CA 1
ATOM 3172 C C . ARG A 1 194 ? 16.388 31.073 27.285 1.00 18.37 193 ARG A C 1
ATOM 3173 O O . ARG A 1 194 ? 16.063 30.971 28.476 1.00 20.79 193 ARG A O 1
ATOM 3194 N N . GLU A 1 195 ? 16.600 30.005 26.512 1.00 19.03 194 GLU A N 1
ATOM 3195 C CA . GLU A 1 195 ? 16.403 28.655 27.032 1.00 20.61 194 GLU A CA 1
ATOM 3196 C C . GLU A 1 195 ? 17.462 28.261 28.055 1.00 21.69 194 GLU A C 1
ATOM 3197 O O . GLU A 1 195 ? 17.201 27.392 28.897 1.00 25.84 194 GLU A O 1
ATOM 3209 N N . ALA A 1 196 ? 18.644 28.875 28.012 1.00 18.30 195 ALA A N 1
ATOM 3210 C CA . ALA A 1 196 ? 19.706 28.569 28.961 1.00 19.26 195 ALA A CA 1
ATOM 3211 C C . ALA A 1 196 ? 19.759 29.535 30.138 1.00 19.97 195 ALA A C 1
ATOM 3212 O O . ALA A 1 196 ? 20.456 29.252 31.120 1.00 19.62 195 ALA A O 1
ATOM 3219 N N . TYR A 1 197 ? 19.021 30.648 30.080 1.00 19.17 196 TYR A N 1
ATOM 3220 C CA . TYR A 1 197 ? 19.267 31.754 31.003 1.00 19.14 196 TYR A CA 1
ATOM 3221 C C . TYR A 1 197 ? 19.005 31.351 32.451 1.00 21.46 196 TYR A C 1
ATOM 3222 O O . TYR A 1 197 ? 19.830 31.609 33.335 1.00 22.11 196 TYR A O 1
ATOM 3240 N N . GLU A 1 198 ? 17.856 30.727 32.717 1.00 22.45 197 GLU A N 1
ATOM 3241 C CA A GLU A 1 198 ? 17.490 30.392 34.091 0.53 25.68 197 GLU A CA 1
ATOM 3242 C CA B GLU A 1 198 ? 17.500 30.404 34.095 0.47 25.68 197 GLU A CA 1
ATOM 3243 C C . GLU A 1 198 ? 18.527 29.476 34.731 1.00 24.41 197 GLU A C 1
ATOM 3244 O O . GLU A 1 198 ? 18.819 29.593 35.927 1.00 24.05 197 GLU A O 1
ATOM 3267 N N . LYS A 1 199 ? 19.091 28.552 33.950 1.00 24.68 198 LYS A N 1
ATOM 3268 C CA . LYS A 1 199 ? 20.050 27.601 34.501 1.00 24.25 198 LYS A CA 1
ATOM 3269 C C . LYS A 1 199 ? 21.441 28.187 34.672 1.00 24.44 198 LYS A C 1
ATOM 3270 O O . LYS A 1 199 ? 22.189 27.729 35.543 1.00 27.68 198 LYS A O 1
ATOM 3289 N N . GLU A 1 200 ? 21.816 29.178 33.863 1.00 20.81 199 GLU A N 1
ATOM 3290 C CA . GLU A 1 200 ? 23.218 29.552 33.748 1.00 21.25 199 GLU A CA 1
ATOM 3291 C C . GLU A 1 200 ? 23.559 30.967 34.202 1.00 20.12 199 GLU A C 1
ATOM 3292 O O . GLU A 1 200 ? 24.703 31.192 34.598 1.00 20.86 199 GLU A O 1
ATOM 3304 N N . ILE A 1 201 ? 22.630 31.928 34.148 1.00 19.50 200 ILE A N 1
ATOM 3305 C CA . ILE A 1 201 ? 23.017 33.303 34.478 1.00 19.34 200 ILE A CA 1
ATOM 3306 C C . ILE A 1 201 ? 23.507 33.392 35.916 1.00 19.62 200 ILE A C 1
ATOM 3307 O O . ILE A 1 201 ? 24.422 34.170 36.223 1.00 19.51 200 ILE A O 1
ATOM 3323 N N . GLY A 1 202 ? 22.927 32.593 36.811 1.00 19.04 201 GLY A N 1
ATOM 3324 C CA . GLY A 1 202 ? 23.311 32.540 38.213 1.00 20.74 201 GLY A CA 1
ATOM 3325 C C . GLY A 1 202 ? 24.696 31.989 38.488 1.00 22.63 201 GLY A C 1
ATOM 3326 O O . GLY A 1 202 ? 25.110 31.964 39.653 1.00 22.21 201 GLY A O 1
ATOM 3330 N N . LYS A 1 203 ? 25.413 31.517 37.464 1.00 21.96 202 LYS A N 1
ATOM 3331 C CA . LYS A 1 203 ? 26.828 31.200 37.609 1.00 22.51 202 LYS A CA 1
ATOM 3332 C C . LYS A 1 203 ? 27.697 32.448 37.617 1.00 22.38 202 LYS A C 1
ATOM 3333 O O . LYS A 1 203 ? 28.856 32.383 38.041 1.00 22.39 202 LYS A O 1
ATOM 3352 N N . PHE A 1 204 ? 27.157 33.575 37.161 1.00 20.97 203 PHE A N 1
ATOM 3353 C CA . PHE A 1 204 ? 27.911 34.806 36.992 1.00 19.87 203 PHE A CA 1
ATOM 3354 C C . PHE A 1 204 ? 27.321 35.972 37.755 1.00 18.96 203 PHE A C 1
ATOM 3355 O O . PHE A 1 204 ? 28.065 36.876 38.138 1.00 20.23 203 PHE A O 1
ATOM 3372 N N . LEU A 1 205 ? 26.015 35.961 37.999 1.00 18.78 204 LEU A N 1
ATOM 3373 C CA . LEU A 1 205 ? 25.297 37.076 38.595 1.00 18.43 204 LEU A CA 1
ATOM 3374 C C . LEU A 1 205 ? 24.494 36.583 39.789 1.00 19.15 204 LEU A C 1
ATOM 3375 O O . LEU A 1 205 ? 23.888 35.50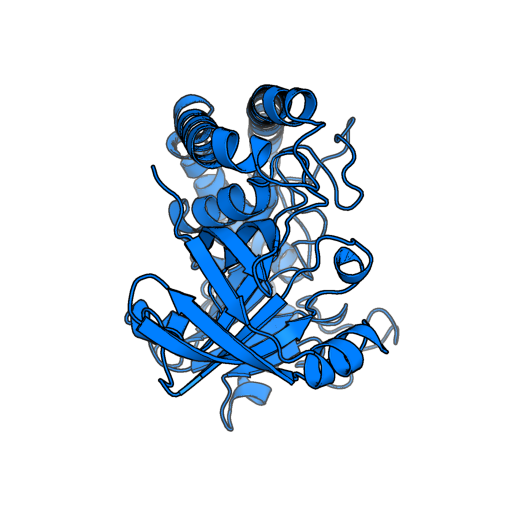9 39.739 1.00 19.03 204 LEU A O 1
ATOM 3391 N N . HIS A 1 206 ? 24.498 37.366 40.867 1.00 18.35 205 HIS A N 1
ATOM 3392 C CA . HIS A 1 206 ? 23.587 37.123 41.981 1.00 19.05 205 HIS A CA 1
ATOM 3393 C C . HIS A 1 206 ? 22.235 37.699 41.576 1.00 19.14 205 HIS A C 1
ATOM 3394 O O . HIS A 1 206 ? 22.004 38.905 41.669 1.00 17.06 205 HIS A O 1
ATOM 3408 N N . VAL A 1 207 ? 21.338 36.831 41.108 1.00 20.28 206 VAL A N 1
ATOM 3409 C CA . VAL A 1 207 ? 20.114 37.302 40.468 1.00 18.62 206 VAL A CA 1
ATOM 3410 C C . VAL A 1 207 ? 19.216 38.034 41.459 1.00 18.10 206 VAL A C 1
ATOM 3411 O O . VAL A 1 207 ? 18.657 39.091 41.141 1.00 18.34 206 VAL A O 1
ATOM 3424 N N . ASP A 1 208 ? 19.047 37.492 42.669 1.00 18.87 207 ASP A N 1
ATOM 3425 C CA . ASP A 1 208 ? 18.143 38.136 43.615 1.00 17.61 207 ASP A CA 1
ATOM 3426 C C . ASP A 1 208 ? 18.637 39.528 43.979 1.00 17.86 207 ASP A C 1
ATOM 3427 O O . ASP A 1 208 ? 17.846 40.474 44.069 1.00 18.91 207 ASP A O 1
ATOM 3436 N N . LYS A 1 209 ? 19.948 39.679 44.162 1.00 17.97 208 LYS A N 1
ATOM 3437 C CA . LYS A 1 209 ? 20.495 40.991 44.486 1.00 17.78 208 LYS A CA 1
ATOM 3438 C C . LYS A 1 209 ? 20.391 41.946 43.301 1.00 16.31 208 LYS A C 1
ATOM 3439 O O . LYS A 1 209 ? 20.168 43.146 43.491 1.00 16.58 208 LYS A O 1
ATOM 3458 N N . TYR A 1 210 ? 20.549 41.438 42.073 1.00 16.26 209 TYR A N 1
ATOM 3459 C CA . TYR A 1 210 ? 20.346 42.284 40.901 1.00 14.76 209 TYR A CA 1
ATOM 3460 C C . TYR A 1 210 ? 18.903 42.763 40.817 1.00 16.05 209 TYR A C 1
ATOM 3461 O O . TYR A 1 210 ? 18.639 43.945 40.570 1.00 15.52 209 TYR A O 1
ATOM 3479 N N . LEU A 1 211 ? 17.946 41.854 41.006 1.00 15.74 210 LEU A N 1
ATOM 3480 C CA . LEU A 1 211 ? 16.548 42.255 40.919 1.00 16.86 210 LEU A CA 1
ATOM 3481 C C . LEU A 1 211 ? 16.162 43.199 42.046 1.00 17.15 210 LEU A C 1
ATOM 3482 O O . LEU A 1 211 ? 15.302 44.063 41.859 1.00 16.29 210 LEU A O 1
ATOM 3498 N N . ARG A 1 212 ? 16.773 43.051 43.223 1.00 17.11 211 ARG A N 1
ATOM 3499 C CA . ARG A 1 212 ? 16.501 43.995 44.299 1.00 15.95 211 ARG A CA 1
ATOM 3500 C C . ARG A 1 212 ? 17.103 45.361 43.998 1.00 14.98 211 ARG A C 1
ATOM 3501 O O . ARG A 1 212 ? 16.488 46.392 44.293 1.00 15.62 211 ARG A O 1
ATOM 3522 N N . TRP A 1 213 ? 18.299 45.396 43.408 1.00 15.35 212 TRP A N 1
ATOM 3523 C CA . TRP A 1 213 ? 18.843 46.669 42.947 1.00 15.02 212 TRP A CA 1
ATOM 3524 C C . TRP A 1 213 ? 17.916 47.302 41.919 1.00 14.75 212 TRP A C 1
ATOM 3525 O O . TRP A 1 213 ? 17.611 48.497 41.990 1.00 14.02 212 TRP A O 1
ATOM 3546 N N . LEU A 1 214 ? 17.457 46.506 40.952 1.00 14.66 213 LEU A N 1
ATOM 3547 C CA . LEU A 1 214 ? 16.543 47.018 39.935 1.00 13.72 213 LEU A CA 1
ATOM 3548 C C . LEU A 1 214 ? 15.293 47.614 40.574 1.00 15.25 213 LEU A C 1
ATOM 3549 O O . LEU A 1 214 ? 14.855 48.711 40.205 1.00 14.93 213 LEU A O 1
ATOM 3565 N N . ALA A 1 215 ? 14.702 46.896 41.535 1.00 15.26 214 ALA A N 1
ATOM 3566 C CA . ALA A 1 215 ? 13.559 47.426 42.271 1.00 15.99 214 ALA A CA 1
ATOM 3567 C C . ALA A 1 215 ? 13.901 48.767 42.905 1.00 15.07 214 ALA A C 1
ATOM 3568 O O . ALA A 1 215 ? 13.104 49.715 42.862 1.00 16.98 214 ALA A O 1
ATOM 3575 N N . GLY A 1 216 ? 15.082 48.860 43.513 1.00 15.18 215 GLY A N 1
ATOM 3576 C CA . GLY A 1 216 ? 15.486 50.111 44.132 1.00 14.34 215 GLY A CA 1
ATOM 3577 C C . GLY A 1 216 ? 15.551 51.267 43.150 1.00 13.84 215 GLY A C 1
ATOM 3578 O O . GLY A 1 216 ? 15.176 52.394 43.483 1.00 14.23 215 GLY A O 1
ATOM 3582 N N . VAL A 1 217 ? 16.052 51.017 41.935 1.00 13.73 216 VAL A N 1
ATOM 3583 C CA . VAL A 1 217 ? 16.042 52.074 40.923 1.00 13.32 216 VAL A CA 1
ATOM 3584 C C . VAL A 1 217 ? 14.606 52.496 40.632 1.00 13.64 216 VAL A C 1
ATOM 3585 O O . VAL A 1 217 ? 14.311 53.687 40.471 1.00 15.33 216 VAL A O 1
ATOM 3598 N N . ILE A 1 218 ? 13.697 51.521 40.559 1.00 15.14 217 ILE A N 1
ATOM 3599 C CA . ILE A 1 218 ? 12.303 51.787 40.212 1.00 16.76 217 ILE A CA 1
ATOM 3600 C C . ILE A 1 218 ? 11.599 52.573 41.313 1.00 16.90 217 ILE A C 1
ATOM 3601 O O . ILE A 1 218 ? 10.782 53.460 41.034 1.00 16.13 217 ILE A O 1
ATOM 3617 N N . PHE A 1 219 ? 11.889 52.257 42.576 1.00 13.81 218 PHE A N 1
ATOM 3618 C CA . PHE A 1 219 ? 11.198 52.914 43.683 1.00 16.57 218 PHE A CA 1
ATOM 3619 C C . PHE A 1 219 ? 11.700 54.336 43.896 1.00 14.24 218 PHE A C 1
ATOM 3620 O O . PHE A 1 219 ? 10.901 55.249 44.139 1.00 17.12 218 PHE A O 1
ATOM 3637 N N . THR A 1 220 ? 13.019 54.543 43.830 1.00 14.12 219 THR A N 1
ATOM 3638 C CA . THR A 1 220 ? 13.579 55.877 44.014 1.00 14.87 219 THR A CA 1
ATOM 3639 C C . THR A 1 220 ? 13.457 56.721 42.752 1.00 13.94 219 THR A C 1
ATOM 3640 O O . THR A 1 220 ? 13.443 57.955 42.836 1.00 15.73 219 THR A O 1
ATOM 3651 N N . GLN A 1 221 ? 13.374 56.066 41.592 1.00 14.12 220 GLN A N 1
ATOM 3652 C CA . GLN A 1 221 ? 13.288 56.706 40.275 1.00 16.12 220 GLN A CA 1
ATOM 3653 C C . GLN A 1 221 ? 14.530 57.531 39.939 1.00 16.98 220 GLN A C 1
ATOM 3654 O O . GLN A 1 221 ? 14.460 58.730 39.651 1.00 15.12 220 GLN A O 1
ATOM 3668 N N . ASN A 1 222 ? 15.676 56.856 39.945 1.00 15.30 221 ASN A N 1
ATOM 3669 C CA . ASN A 1 222 ? 16.894 57.419 39.371 1.00 13.64 221 ASN A CA 1
ATOM 3670 C C . ASN A 1 222 ? 16.850 57.121 37.877 1.00 13.61 221 ASN A C 1
ATOM 3671 O O . ASN A 1 222 ? 17.142 56.003 37.443 1.00 14.24 221 ASN A O 1
ATOM 3682 N N . PHE A 1 223 ? 16.478 58.127 37.084 1.00 14.48 222 PHE A N 1
ATOM 3683 C CA . PHE A 1 223 ? 16.256 57.910 35.658 1.00 14.40 222 PHE A CA 1
ATOM 3684 C C . PHE A 1 223 ? 17.525 57.483 34.935 1.00 18.52 222 PHE A C 1
ATOM 3685 O O . PHE A 1 223 ? 17.437 56.864 33.869 1.00 23.17 222 PHE A O 1
ATOM 3702 N N A ASP A 1 224 ? 18.692 57.815 35.486 0.56 19.32 223 ASP A N 1
ATOM 3703 N N B ASP A 1 224 ? 18.701 57.771 35.488 0.44 19.67 223 ASP A N 1
ATOM 3704 C CA A ASP A 1 224 ? 19.976 57.433 34.917 0.56 21.64 223 ASP A CA 1
ATOM 3705 C CA B ASP A 1 224 ? 19.963 57.392 34.864 0.44 21.05 223 ASP A CA 1
ATOM 3706 C C A ASP A 1 224 ? 20.685 56.409 35.796 0.56 19.54 223 ASP A C 1
ATOM 3707 C C B ASP A 1 224 ? 20.626 56.209 35.556 0.44 19.72 223 ASP A C 1
ATOM 3708 O O A ASP A 1 224 ? 21.916 56.397 35.879 0.56 18.58 223 ASP A O 1
ATOM 3709 O O B ASP A 1 224 ? 21.776 55.882 35.248 0.44 17.22 223 ASP A O 1
ATOM 3726 N N . GLY A 1 225 ? 19.920 55.548 36.466 1.00 15.13 224 GLY A N 1
ATOM 3727 C CA . GLY A 1 225 ? 20.490 54.535 37.321 1.00 14.22 224 GLY A CA 1
ATOM 3728 C C . GLY A 1 225 ? 20.687 53.174 36.702 1.00 13.03 224 GLY A C 1
ATOM 3729 O O . GLY A 1 225 ? 21.238 52.294 37.366 1.00 13.50 224 GLY A O 1
ATOM 3734 N N . PHE A 1 226 ? 20.252 52.956 35.464 1.00 14.20 225 PHE A N 1
ATOM 3735 C CA . PHE A 1 226 ? 20.346 51.629 34.868 1.00 14.23 225 PHE A CA 1
ATOM 3736 C C . PHE A 1 226 ? 21.662 51.381 34.146 1.00 13.94 225 PHE A C 1
ATOM 3737 O O . PHE A 1 226 ? 22.075 50.223 34.033 1.00 14.28 225 PHE A O 1
ATOM 3754 N N . VAL A 1 227 ? 22.324 52.428 33.652 1.00 13.44 226 VAL A N 1
ATOM 3755 C CA . VAL A 1 227 ? 23.620 52.288 32.995 1.00 12.87 226 VAL A CA 1
ATOM 3756 C C . VAL A 1 227 ? 24.644 53.251 33.590 1.00 15.25 226 VAL A C 1
ATOM 3757 O O . VAL A 1 227 ? 25.731 53.438 33.037 1.00 15.68 226 VAL A O 1
ATOM 3770 N N . HIS A 1 228 ? 24.300 53.861 34.722 1.00 14.35 227 HIS A N 1
ATOM 3771 C CA . HIS A 1 228 ? 25.194 54.758 35.435 1.00 15.58 227 HIS A CA 1
ATOM 3772 C C . HIS A 1 228 ? 24.799 54.738 36.904 1.00 13.00 227 HIS A C 1
ATOM 3773 O O . HIS A 1 228 ? 23.799 54.135 37.290 1.00 14.15 227 HIS A O 1
ATOM 3787 N N . ASN A 1 229 ? 25.598 55.416 37.726 1.00 13.70 228 ASN A N 1
ATOM 3788 C CA . ASN A 1 229 ? 25.294 55.573 39.145 1.00 13.36 228 ASN A CA 1
ATOM 3789 C C . ASN A 1 229 ? 25.312 54.225 39.866 1.00 12.86 228 ASN A C 1
ATOM 3790 O O . ASN A 1 229 ? 24.411 53.885 40.633 1.00 13.09 228 ASN A O 1
ATOM 3801 N N . TYR A 1 230 ? 26.360 53.446 39.618 1.00 12.55 229 TYR A N 1
ATOM 3802 C CA . TYR A 1 230 ? 26.500 52.188 40.332 1.00 13.13 229 TYR A CA 1
ATOM 3803 C C . TYR A 1 230 ? 27.946 51.729 40.288 1.00 12.65 229 TYR A C 1
ATOM 3804 O O . TYR A 1 230 ? 28.758 52.204 39.484 1.00 12.37 229 TYR A O 1
ATOM 3822 N N . ALA A 1 231 ? 28.244 50.786 41.173 1.00 12.39 230 ALA A N 1
ATOM 3823 C CA . ALA A 1 231 ? 29.482 50.028 41.153 1.00 12.26 230 ALA A CA 1
ATOM 3824 C C . ALA A 1 231 ? 29.125 48.554 41.066 1.00 13.66 230 ALA A C 1
ATOM 3825 O O . ALA A 1 231 ? 28.035 48.139 41.472 1.00 14.42 230 ALA A O 1
ATOM 3832 N N . LEU A 1 232 ? 30.043 47.768 40.512 1.00 14.01 231 LEU A N 1
ATOM 3833 C CA . LEU A 1 232 ? 29.936 46.317 40.509 1.00 14.08 231 LEU A CA 1
ATOM 3834 C C . LEU A 1 232 ? 30.910 45.735 41.521 1.00 15.57 231 LEU A C 1
ATOM 3835 O O . LEU A 1 232 ? 32.025 46.237 41.680 1.00 16.00 231 LEU A O 1
ATOM 3851 N N . TYR A 1 233 ? 30.483 44.668 42.192 1.00 16.22 232 TYR A N 1
ATOM 3852 C CA . TYR A 1 233 ? 31.326 43.900 43.098 1.00 15.58 232 TYR A CA 1
ATOM 3853 C C . TYR A 1 233 ? 31.330 42.459 42.619 1.00 17.67 232 TYR A C 1
ATOM 3854 O O . TYR A 1 233 ? 30.265 41.843 42.505 1.00 16.95 232 TYR A O 1
ATOM 3872 N N . HIS A 1 234 ? 32.519 41.929 42.333 1.00 16.04 233 HIS A N 1
ATOM 3873 C CA . HIS A 1 234 ? 32.691 40.507 42.057 1.00 17.80 233 HIS A CA 1
ATOM 3874 C C . HIS A 1 234 ? 33.231 39.856 43.326 1.00 18.67 233 HIS A C 1
ATOM 3875 O O . HIS A 1 234 ? 34.370 40.109 43.729 1.00 19.51 233 HIS A O 1
ATOM 3890 N N . ASN A 1 235 ? 32.392 39.043 43.958 1.00 19.05 234 ASN A N 1
ATOM 3891 C CA . ASN A 1 235 ? 32.736 38.294 45.157 1.00 20.43 234 ASN A CA 1
ATOM 3892 C C . ASN A 1 235 ? 33.568 37.084 44.744 1.00 21.22 234 ASN A C 1
ATOM 3893 O O . ASN A 1 235 ? 33.084 36.222 44.005 1.00 21.87 234 ASN A O 1
ATOM 3904 N N . ASP A 1 236 ? 34.820 37.015 45.207 1.00 22.07 235 ASP A N 1
ATOM 3905 C CA . ASP A 1 236 ? 35.710 35.949 44.758 1.00 23.99 235 ASP A CA 1
ATOM 3906 C C . ASP A 1 236 ? 35.404 34.601 45.397 1.00 27.07 235 ASP A C 1
ATOM 3907 O O . ASP A 1 236 ? 35.885 33.578 44.897 1.00 28.85 235 ASP A O 1
ATOM 3916 N N . GLU A 1 237 ? 34.612 34.568 46.467 1.00 25.55 236 GLU A N 1
ATOM 3917 C CA A GLU A 1 237 ? 34.233 33.291 47.057 0.49 29.42 236 GLU A CA 1
ATOM 3918 C CA B GLU A 1 237 ? 34.218 33.301 47.073 0.51 29.41 236 GLU A CA 1
ATOM 3919 C C . GLU A 1 237 ? 33.079 32.653 46.294 1.00 27.74 236 GLU A C 1
ATOM 3920 O O . GLU A 1 237 ? 33.123 31.458 45.982 1.00 28.20 236 GLU A O 1
ATOM 3943 N N . THR A 1 238 ? 32.047 33.431 45.971 1.00 25.78 237 THR A N 1
ATOM 3944 C CA . THR A 1 238 ? 30.914 32.922 45.209 1.00 24.51 237 THR A CA 1
ATOM 3945 C C . THR A 1 238 ? 31.113 33.037 43.707 1.00 23.11 237 THR A C 1
ATOM 3946 O O . THR A 1 238 ? 30.394 32.372 42.951 1.00 24.97 237 THR A O 1
ATOM 3957 N N . ASN A 1 239 ? 32.072 33.852 43.264 1.00 23.51 238 ASN A N 1
ATOM 3958 C CA A ASN A 1 239 ? 32.310 34.105 41.848 0.47 25.31 238 ASN A CA 1
ATOM 3959 C CA B ASN A 1 239 ? 32.327 34.139 41.855 0.53 25.25 238 ASN A CA 1
ATOM 3960 C C . ASN A 1 239 ? 31.178 34.882 41.185 1.00 23.57 238 ASN A C 1
ATOM 3961 O O . ASN A 1 239 ? 31.044 34.843 39.959 1.00 23.77 238 ASN A O 1
ATOM 3980 N N . LEU A 1 240 ? 30.359 35.591 41.963 1.00 21.64 239 LEU A N 1
ATOM 3981 C CA . LEU A 1 240 ? 29.186 36.277 41.437 1.00 19.83 239 LEU A CA 1
ATOM 3982 C C . LEU A 1 240 ? 29.332 37.791 41.504 1.00 17.54 239 LEU A C 1
ATOM 3983 O O . LEU A 1 240 ? 29.938 38.341 42.430 1.00 19.09 239 LEU A O 1
ATOM 3999 N N . PHE A 1 241 ? 28.738 38.455 40.518 1.00 16.77 240 PHE A N 1
ATOM 4000 C CA . PHE A 1 241 ? 28.614 39.904 40.495 1.00 16.26 240 PHE A CA 1
ATOM 4001 C C . PHE A 1 241 ? 27.326 40.355 41.174 1.00 15.70 240 PHE A C 1
ATOM 4002 O O . PHE A 1 241 ? 26.292 39.687 41.106 1.00 17.57 240 PHE A O 1
ATOM 4019 N N . GLU A 1 242 ? 27.396 41.516 41.817 1.00 16.25 241 GLU A N 1
ATOM 4020 C CA . GLU A 1 242 ? 26.210 42.233 42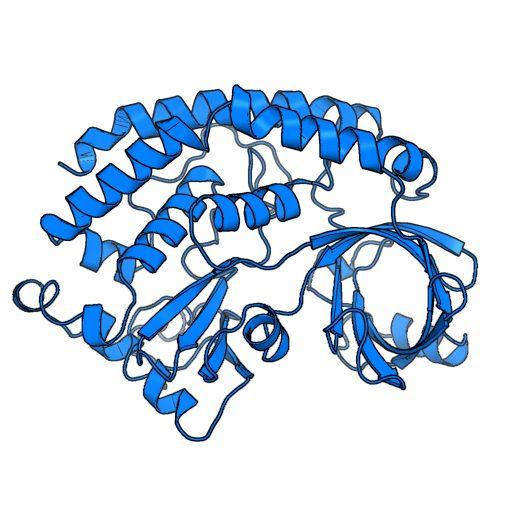.271 1.00 16.26 241 GLU A CA 1
ATOM 4021 C C . GLU A 1 242 ? 26.446 43.723 42.073 1.00 15.53 241 GLU A C 1
ATOM 4022 O O . GLU A 1 242 ? 27.561 44.159 41.777 1.00 15.88 241 GLU A O 1
ATOM 4034 N N . VAL A 1 243 ? 25.379 44.505 42.239 1.00 15.70 242 VAL A N 1
ATOM 4035 C CA . VAL A 1 243 ? 25.361 45.919 41.882 1.00 14.16 242 VAL A CA 1
ATOM 4036 C C . VAL A 1 243 ? 25.138 46.759 43.135 1.00 14.97 242 VAL A C 1
ATOM 4037 O O . VAL A 1 243 ? 24.274 46.443 43.959 1.00 17.57 242 VAL A O 1
ATOM 4050 N N . ILE A 1 244 ? 25.900 47.841 43.258 1.00 13.81 243 ILE A N 1
ATOM 4051 C CA . ILE A 1 244 ? 25.881 48.708 44.430 1.00 14.59 243 ILE A CA 1
ATOM 4052 C C . ILE A 1 244 ? 25.555 50.125 43.959 1.00 13.77 243 ILE A C 1
ATOM 4053 O O . ILE A 1 244 ? 26.252 50.646 43.087 1.00 15.86 243 ILE A O 1
ATOM 4069 N N . PRO A 1 245 ? 24.532 50.784 44.507 1.00 12.42 244 PRO A N 1
ATOM 4070 C CA . PRO A 1 245 ? 24.166 52.124 44.019 1.00 13.26 244 PRO A CA 1
ATOM 4071 C C . PRO A 1 245 ? 25.159 53.196 44.447 1.00 12.98 244 PRO A C 1
ATOM 4072 O O . PRO A 1 245 ? 25.871 53.068 45.447 1.00 14.19 244 PRO A O 1
ATOM 4083 N N . TRP A 1 246 ? 25.177 54.282 43.671 1.00 12.15 245 TRP A N 1
ATOM 4084 C CA . TRP A 1 246 ? 25.976 55.464 43.969 1.00 12.89 245 TRP A CA 1
ATOM 4085 C C . TRP A 1 246 ? 25.309 56.673 43.322 1.00 11.98 245 TRP A C 1
ATOM 4086 O O . TRP A 1 246 ? 24.741 56.557 42.241 1.00 13.66 245 TRP A O 1
ATOM 4107 N N . ASP A 1 247 ? 25.361 57.825 43.995 1.00 12.74 246 ASP A N 1
ATOM 4108 C CA . ASP A 1 247 ? 24.903 59.101 43.431 1.00 12.72 246 ASP A CA 1
ATOM 4109 C C . ASP A 1 247 ? 23.398 59.077 43.137 1.00 13.15 246 ASP A C 1
ATOM 4110 O O . ASP A 1 247 ? 22.946 59.130 41.986 1.00 14.18 246 ASP A O 1
ATOM 4119 N N . TYR A 1 248 ? 22.628 59.050 44.224 1.00 12.09 247 TYR A N 1
ATOM 4120 C CA . TYR A 1 248 ? 21.178 58.882 44.169 1.00 11.43 247 TYR A CA 1
ATOM 4121 C C . TYR A 1 248 ? 20.423 60.123 44.655 1.00 12.89 247 TYR A C 1
ATOM 4122 O O . TYR A 1 248 ? 19.367 60.022 45.285 1.00 14.21 247 TYR A O 1
ATOM 4140 N N . ASP A 1 249 ? 20.925 61.318 44.334 1.00 12.82 248 ASP A N 1
ATOM 4141 C CA . ASP A 1 249 ? 20.204 62.530 44.722 1.00 13.12 248 ASP A CA 1
ATOM 4142 C C . ASP A 1 249 ? 19.036 62.869 43.797 1.00 12.17 248 ASP A C 1
ATOM 4143 O O . ASP A 1 249 ? 18.108 63.561 44.235 1.00 14.33 248 ASP A O 1
ATOM 4152 N N . ALA A 1 250 ? 19.042 62.408 42.544 1.00 13.84 249 ALA A N 1
ATOM 4153 C CA . ALA A 1 250 ? 17.979 62.763 41.597 1.00 14.66 249 ALA A CA 1
ATOM 4154 C C . ALA A 1 250 ? 16.844 61.745 41.691 1.00 14.61 249 ALA A C 1
ATOM 4155 O O . ALA A 1 250 ? 16.565 60.972 40.776 1.00 14.17 249 ALA A O 1
ATOM 4162 N N . THR A 1 251 ? 16.177 61.777 42.840 1.00 13.28 250 THR A N 1
ATOM 4163 C CA . THR A 1 251 ? 15.259 60.728 43.251 1.00 12.67 250 THR A CA 1
ATOM 4164 C C . THR A 1 251 ? 14.135 61.368 44.050 1.00 12.87 250 THR A C 1
ATOM 4165 O O . THR A 1 251 ? 14.129 62.576 44.287 1.00 13.96 250 THR A O 1
ATOM 4176 N N . TRP A 1 252 ? 13.186 60.539 44.476 1.00 13.01 251 TRP A N 1
ATOM 4177 C CA . TRP A 1 252 ? 12.088 60.968 45.348 1.00 14.77 251 TRP A CA 1
ATOM 4178 C C . TRP A 1 252 ? 11.459 62.276 44.867 1.00 15.38 251 TRP A C 1
ATOM 4179 O O . TRP A 1 252 ? 11.277 63.230 45.628 1.00 15.06 251 TRP A O 1
ATOM 4200 N N . GLY A 1 253 ? 11.131 62.316 43.578 1.00 16.57 252 GLY A N 1
ATOM 4201 C CA . GLY A 1 253 ? 10.308 63.374 43.045 1.00 17.54 252 GLY A CA 1
ATOM 4202 C C . GLY A 1 253 ? 11.016 64.512 42.342 1.00 17.78 252 GLY A C 1
ATOM 4203 O O . GLY A 1 253 ? 10.333 65.451 41.904 1.00 20.19 252 GLY A O 1
ATOM 4207 N N . ARG A 1 254 ? 12.348 64.481 42.230 1.00 16.52 253 ARG A N 1
ATOM 4208 C CA . ARG A 1 254 ? 13.088 65.496 41.489 1.00 17.68 253 ARG A CA 1
ATOM 4209 C C . ARG A 1 254 ? 14.068 64.831 40.530 1.00 15.32 253 ARG A C 1
ATOM 4210 O O . ARG A 1 254 ? 14.552 63.723 40.777 1.00 16.33 253 ARG A O 1
ATOM 4231 N N . ASP A 1 255 ? 14.352 65.519 39.423 1.00 16.30 254 ASP A N 1
ATOM 4232 C CA . ASP A 1 255 ? 15.243 65.005 38.392 1.00 16.24 254 ASP A CA 1
ATOM 4233 C C . ASP A 1 255 ? 16.661 65.557 38.566 1.00 15.76 254 ASP A C 1
ATOM 4234 O O . ASP A 1 255 ? 16.971 66.280 39.518 1.00 16.13 254 ASP A O 1
ATOM 4243 N N . VAL A 1 256 ? 17.539 65.205 37.622 1.00 17.38 255 VAL A N 1
ATOM 4244 C CA . VAL A 1 256 ? 18.945 65.599 37.716 1.00 19.06 255 VAL A CA 1
ATOM 4245 C C . VAL A 1 256 ? 19.143 67.100 37.598 1.00 20.40 255 VAL A C 1
ATOM 4246 O O . VAL A 1 256 ? 20.167 67.621 38.061 1.00 20.20 255 VAL A O 1
ATOM 4259 N N . GLN A 1 257 ? 18.210 67.812 36.968 1.00 18.53 256 GLN A N 1
ATOM 4260 C CA . GLN A 1 257 ? 18.270 69.266 36.920 1.00 19.18 256 GLN A CA 1
ATOM 4261 C C . GLN A 1 257 ? 17.650 69.912 38.152 1.00 21.00 256 GLN A C 1
ATOM 4262 O O . GLN A 1 257 ? 17.555 71.142 38.203 1.00 25.49 256 GLN A O 1
ATOM 4276 N N . GLY A 1 258 ? 17.221 69.116 39.130 1.00 19.51 257 GLY A N 1
ATOM 4277 C CA . GLY A 1 258 ? 16.622 69.635 40.341 1.00 20.21 257 GLY A CA 1
ATOM 4278 C C . GLY A 1 258 ? 15.158 69.978 40.219 1.00 22.24 257 GLY A C 1
ATOM 4279 O O . GLY A 1 258 ? 14.595 70.564 41.150 1.00 24.57 257 GLY A O 1
ATOM 4283 N N . ARG A 1 259 ? 14.533 69.632 39.127 1.00 21.34 258 ARG A N 1
ATOM 4284 C CA . ARG A 1 259 ? 13.161 70.049 38.879 1.00 19.71 258 ARG A CA 1
ATOM 4285 C C . ARG A 1 259 ? 12.179 69.019 39.431 1.00 21.34 258 ARG A C 1
ATOM 4286 O O . ARG A 1 259 ? 12.448 67.813 39.384 1.00 20.56 258 ARG A O 1
ATOM 4307 N N . PRO A 1 260 ? 11.033 69.455 39.945 1.00 27.02 259 PRO A N 1
ATOM 4308 C CA . PRO A 1 260 ? 9.989 68.492 40.305 1.00 27.70 259 PRO A CA 1
ATOM 4309 C C . PRO A 1 260 ? 9.568 67.696 39.081 1.00 28.48 259 PRO A C 1
ATOM 4310 O O . PRO A 1 260 ? 9.508 68.223 37.968 1.00 31.73 259 PRO A O 1
ATOM 4321 N N . LEU A 1 261 ? 9.283 66.414 39.288 1.00 27.11 260 LEU A N 1
ATOM 4322 C CA . LEU A 1 261 ? 8.724 65.608 38.214 1.00 28.88 260 LEU A CA 1
ATOM 4323 C C . LEU A 1 261 ? 7.273 66.007 37.983 1.00 41.08 260 LEU A C 1
ATOM 4324 O O . LEU A 1 261 ? 6.500 66.179 38.931 1.00 44.56 260 LEU A O 1
ATOM 4340 N N . ASN A 1 262 ? 6.906 66.167 36.714 1.00 51.23 261 ASN A N 1
ATOM 4341 C CA . ASN A 1 262 ? 5.517 66.427 36.362 1.00 62.53 261 ASN A CA 1
ATOM 4342 C C . ASN A 1 262 ? 4.787 65.100 36.197 1.00 58.45 261 ASN A C 1
ATOM 4343 O O . ASN A 1 262 ? 4.294 64.530 37.176 1.00 56.50 261 ASN A O 1
ATOM 4354 N N . HIS A 1 263 ? 4.723 64.595 34.965 1.00 57.33 262 HIS A N 1
ATOM 4355 C CA . HIS A 1 263 ? 4.162 63.281 34.687 1.00 57.34 262 HIS A CA 1
ATOM 4356 C C . HIS A 1 263 ? 5.234 62.282 34.263 1.00 49.50 262 HIS A C 1
ATOM 4357 O O . HIS A 1 263 ? 4.910 61.232 33.698 1.00 50.77 262 HIS A O 1
ATOM 4371 N N . GLU A 1 264 ? 6.503 62.587 34.523 1.00 40.19 263 GLU A N 1
ATOM 4372 C CA . GLU A 1 264 ? 7.580 61.676 34.165 1.00 34.37 263 GLU A CA 1
ATOM 4373 C C . GLU A 1 264 ? 7.596 60.478 35.106 1.00 29.09 263 GLU A C 1
ATOM 4374 O O . GLU A 1 264 ? 7.298 60.588 36.300 1.00 28.44 263 GLU A O 1
ATOM 4386 N N . TYR A 1 265 ? 7.962 59.322 34.558 1.00 24.89 264 TYR A N 1
ATOM 4387 C CA . TYR A 1 265 ? 7.950 58.095 35.337 1.00 21.68 264 TYR A CA 1
ATOM 4388 C C . TYR A 1 265 ? 8.865 57.077 34.673 1.00 19.37 264 TYR A C 1
ATOM 4389 O O . TYR A 1 265 ? 9.237 57.213 33.508 1.00 21.42 264 TYR A O 1
ATOM 4407 N N . ILE A 1 266 ? 9.213 56.048 35.438 1.00 17.22 265 ILE A N 1
ATOM 4408 C CA . ILE A 1 266 ? 9.987 54.916 34.944 1.00 16.42 265 ILE A CA 1
ATOM 4409 C C . ILE A 1 266 ? 9.091 53.688 34.978 1.00 15.74 265 ILE A C 1
ATOM 4410 O O . ILE A 1 266 ? 8.491 53.376 36.013 1.00 15.98 265 ILE A O 1
ATOM 4426 N N . ARG A 1 267 ? 8.992 52.998 33.846 1.00 15.45 266 ARG A N 1
ATOM 4427 C CA . ARG A 1 267 ? 8.238 51.752 33.798 1.00 15.93 266 ARG A CA 1
ATOM 4428 C C . ARG A 1 267 ? 8.813 50.759 34.804 1.00 15.98 266 ARG A C 1
ATOM 4429 O O . ARG A 1 267 ? 10.001 50.796 35.133 1.00 15.99 266 ARG A O 1
ATOM 4450 N N . ILE A 1 268 ? 7.965 49.849 35.292 1.00 17.82 267 ILE A N 1
ATOM 4451 C CA . ILE A 1 268 ? 8.403 48.957 36.362 1.00 19.91 267 ILE A CA 1
ATOM 4452 C C . ILE A 1 268 ? 9.444 47.952 35.888 1.00 18.63 267 ILE A C 1
ATOM 4453 O O . ILE A 1 268 ? 10.180 47.399 36.714 1.00 18.12 267 ILE A O 1
ATOM 4469 N N . GLN A 1 269 ? 9.553 47.718 34.579 1.00 18.23 268 GLN A N 1
ATOM 4470 C CA . GLN A 1 269 ? 10.570 46.811 34.067 1.00 17.39 268 GLN A CA 1
ATOM 4471 C C . GLN A 1 269 ? 11.964 47.426 34.041 1.00 16.27 268 GLN A C 1
ATOM 4472 O O . GLN A 1 269 ? 12.939 46.693 33.840 1.00 17.34 268 GLN A O 1
ATOM 4486 N N . GLY A 1 270 ? 12.089 48.735 34.231 1.00 14.85 269 GLY A N 1
ATOM 4487 C CA . GLY A 1 270 ? 13.396 49.339 34.180 1.00 13.30 269 GLY A CA 1
ATOM 4488 C C . GLY A 1 270 ? 14.011 49.211 32.791 1.00 13.20 269 GLY A C 1
ATOM 4489 O O . GLY A 1 270 ? 13.320 48.990 31.789 1.00 15.41 269 GLY A O 1
ATOM 4493 N N . TYR A 1 271 ? 15.338 49.362 32.751 1.00 14.40 270 TYR A N 1
ATOM 4494 C CA . TYR A 1 271 ? 16.083 49.465 31.503 1.00 14.65 270 TYR A CA 1
ATOM 4495 C C . TYR A 1 271 ? 17.405 48.711 31.606 1.00 12.80 270 TYR A C 1
ATOM 4496 O O . TYR A 1 271 ? 17.772 48.179 32.661 1.00 13.49 270 TYR A O 1
ATOM 4514 N N . ASN A 1 272 ? 18.102 48.679 30.465 1.00 13.07 271 ASN A N 1
ATOM 4515 C CA . ASN A 1 272 ? 19.350 47.965 30.191 1.00 13.23 271 ASN A CA 1
ATOM 4516 C C . ASN A 1 272 ? 19.093 46.526 29.744 1.00 14.07 271 ASN A C 1
ATOM 4517 O O . ASN A 1 272 ? 18.034 45.948 30.016 1.00 13.55 271 ASN A O 1
ATOM 4528 N N . THR A 1 273 ? 20.048 45.960 29.005 1.00 14.45 272 THR A N 1
ATOM 4529 C CA . THR A 1 273 ? 19.812 44.683 28.336 1.00 13.26 272 THR A CA 1
ATOM 4530 C C . THR A 1 273 ? 19.675 43.540 29.332 1.00 14.73 272 THR A C 1
ATOM 4531 O O . THR A 1 273 ? 18.876 42.622 29.121 1.00 13.87 272 THR A O 1
ATOM 4542 N N . LEU A 1 274 ? 20.472 43.554 30.399 1.00 13.40 273 LEU A N 1
ATOM 4543 C CA . LEU A 1 274 ? 20.410 42.483 31.388 1.00 13.13 273 LEU A CA 1
ATOM 4544 C C . LEU A 1 274 ? 19.034 42.428 32.038 1.00 14.63 273 LEU A C 1
ATOM 4545 O O . LEU A 1 274 ? 18.450 41.350 32.196 1.00 14.23 273 LEU A O 1
ATOM 4561 N N . SER A 1 275 ? 18.496 43.589 32.421 1.00 13.50 274 SER A N 1
ATOM 4562 C CA . SER A 1 275 ? 17.140 43.636 32.956 1.00 15.20 274 SER A CA 1
ATOM 4563 C C . SER A 1 275 ? 16.157 42.999 31.983 1.00 13.92 274 SER A C 1
ATOM 4564 O O . SER A 1 275 ? 15.291 42.207 32.380 1.00 15.56 274 SER A O 1
ATOM 4572 N N . ALA A 1 276 ? 16.281 43.336 30.696 1.00 13.86 275 ALA A N 1
ATOM 4573 C CA . ALA A 1 276 ? 15.360 42.801 29.698 1.00 14.02 275 ALA A CA 1
ATOM 4574 C C . ALA A 1 276 ? 15.490 41.289 29.578 1.00 14.06 275 ALA A C 1
ATOM 4575 O O . ALA A 1 276 ? 14.483 40.579 29.496 1.00 16.41 275 ALA A O 1
ATOM 4582 N N . ARG A 1 277 ? 16.720 40.774 29.553 1.00 14.53 276 ARG A N 1
ATOM 4583 C CA . ARG A 1 277 ? 16.901 39.334 29.404 1.00 14.06 276 ARG A CA 1
ATOM 4584 C C . ARG A 1 277 ? 16.338 38.587 30.607 1.00 15.13 276 ARG A C 1
ATOM 4585 O O . ARG A 1 277 ? 15.662 37.562 30.454 1.00 14.97 276 ARG A O 1
ATOM 4606 N N . LEU A 1 278 ? 16.596 39.090 31.813 1.00 16.58 277 LEU A N 1
ATOM 4607 C CA . LEU A 1 278 ? 16.067 38.441 33.008 1.00 15.11 277 LEU A CA 1
ATOM 4608 C C . LEU A 1 278 ? 14.545 38.428 33.000 1.00 16.16 277 LEU A C 1
ATOM 4609 O O . LEU A 1 278 ? 13.922 37.411 33.328 1.00 17.56 277 LEU A O 1
ATOM 4625 N N . LEU A 1 279 ? 13.923 39.549 32.637 1.00 16.02 278 LEU A N 1
ATOM 4626 C CA . LEU A 1 279 ? 12.470 39.647 32.682 1.00 18.41 278 LEU A CA 1
ATOM 4627 C C . LEU A 1 279 ? 11.789 38.992 31.484 1.00 23.28 278 LEU A C 1
ATOM 4628 O O . LEU A 1 279 ? 10.575 39.148 31.313 1.00 26.22 278 LEU A O 1
ATOM 4644 N N . ASP A 1 280 ? 12.537 38.256 30.670 1.00 18.84 279 ASP A N 1
ATOM 4645 C CA . ASP A 1 280 ? 11.949 37.337 29.702 1.00 18.90 279 ASP A CA 1
ATOM 4646 C C . ASP A 1 280 ? 11.851 35.911 30.234 1.00 22.43 279 ASP A C 1
ATOM 4647 O O . ASP A 1 280 ? 11.369 35.029 29.515 1.00 21.68 279 ASP A O 1
ATOM 4656 N N . ILE A 1 281 ? 12.283 35.671 31.466 1.00 20.11 280 ILE A N 1
ATOM 4657 C CA . ILE A 1 281 ? 12.279 34.343 32.075 1.00 21.35 280 ILE A CA 1
ATOM 4658 C C . ILE A 1 281 ? 11.131 34.297 33.077 1.00 22.69 280 ILE A C 1
ATOM 4659 O O . ILE A 1 281 ? 11.144 35.071 34.049 1.00 19.81 280 ILE A O 1
ATOM 4675 N N . PRO A 1 282 ? 10.139 33.419 32.902 1.00 22.92 281 PRO A N 1
ATOM 4676 C CA . PRO A 1 282 ? 9.001 33.414 33.836 1.00 24.75 281 PRO A CA 1
ATOM 4677 C C . PRO A 1 282 ? 9.378 33.381 35.310 1.00 23.86 281 PRO A C 1
ATOM 4678 O O . PRO A 1 282 ? 8.779 34.127 36.095 1.00 23.41 281 PRO A O 1
ATOM 4689 N N . ILE A 1 283 ? 10.346 32.559 35.723 1.00 22.94 282 ILE A N 1
ATOM 4690 C CA . ILE A 1 283 ? 10.626 32.463 37.154 1.00 25.44 282 ILE A CA 1
ATOM 4691 C C . ILE A 1 283 ? 11.223 33.762 37.675 1.00 23.92 282 ILE A C 1
ATOM 4692 O O . ILE A 1 283 ? 10.955 34.166 38.814 1.00 23.06 282 ILE A O 1
ATOM 4708 N N . PHE A 1 284 ? 12.052 34.429 36.862 1.00 20.49 283 PHE A N 1
ATOM 4709 C CA . PHE A 1 284 ? 12.645 35.695 37.287 1.00 19.48 283 PHE A CA 1
ATOM 4710 C C . PHE A 1 284 ? 11.626 36.827 37.271 1.00 20.50 283 PHE A C 1
ATOM 4711 O O . PHE A 1 284 ? 11.686 37.722 38.121 1.00 19.05 283 PHE A O 1
ATOM 4728 N N . ARG A 1 285 ? 10.692 36.816 36.315 1.00 21.32 284 ARG A N 1
ATOM 4729 C CA . ARG A 1 285 ? 9.612 37.798 36.329 1.00 21.37 284 ARG A CA 1
ATOM 4730 C C . ARG A 1 285 ? 8.790 37.684 37.605 1.00 21.72 284 ARG A C 1
ATOM 4731 O O . ARG A 1 285 ? 8.443 38.698 38.224 1.00 21.96 284 ARG A O 1
ATOM 4752 N N . LYS A 1 286 ? 8.451 36.455 37.999 1.00 21.05 285 LYS A N 1
ATOM 4753 C CA . LYS A 1 286 ? 7.680 36.244 39.218 1.00 22.35 285 LYS A CA 1
ATOM 4754 C C . LYS A 1 286 ? 8.491 36.631 40.445 1.00 22.98 285 LYS A C 1
ATOM 4755 O O . LYS A 1 286 ? 7.957 37.223 41.390 1.00 23.37 285 LYS A O 1
ATOM 4774 N N . GLN A 1 287 ? 9.785 36.307 40.443 1.00 21.60 286 GLN A N 1
ATOM 4775 C CA . GLN A 1 287 ? 10.671 36.707 41.530 1.00 20.71 286 GLN A CA 1
ATOM 4776 C C . GLN A 1 287 ? 10.702 38.224 41.674 1.00 20.83 286 GLN A C 1
ATOM 4777 O O . GLN A 1 287 ? 10.594 38.760 42.785 1.00 19.57 286 GLN A O 1
ATOM 4791 N N . TYR A 1 288 ? 10.852 38.932 40.553 1.00 18.93 287 TYR A N 1
ATOM 4792 C CA . TYR A 1 288 ? 10.877 40.389 40.583 1.00 19.84 287 TYR A CA 1
ATOM 4793 C C . TYR A 1 288 ? 9.542 40.946 41.059 1.00 20.35 287 TYR A C 1
ATOM 4794 O O . TYR A 1 288 ? 9.500 41.859 41.891 1.00 19.70 287 TYR A O 1
ATOM 4812 N N . ARG A 1 289 ? 8.430 40.416 40.538 1.00 19.26 288 ARG A N 1
ATOM 4813 C CA . ARG A 1 289 ? 7.129 40.874 41.013 1.00 20.68 288 ARG A CA 1
ATOM 4814 C C . ARG A 1 289 ? 7.004 40.679 42.519 1.00 21.46 288 ARG A C 1
ATOM 4815 O O . ARG A 1 289 ? 6.475 41.546 43.224 1.00 21.25 288 ARG A O 1
ATOM 4836 N N . SER A 1 290 ? 7.495 39.547 43.031 1.00 22.65 289 SER A N 1
ATOM 4837 C CA . SER A 1 290 ? 7.402 39.281 44.462 1.00 22.46 289 SER A CA 1
ATOM 4838 C C . SER A 1 290 ? 8.263 40.253 45.255 1.00 20.66 289 SER A C 1
ATOM 4839 O O . SER A 1 290 ? 7.886 40.665 46.359 1.00 23.79 289 SER A O 1
ATOM 4847 N N . ILE A 1 291 ? 9.426 40.621 44.711 1.00 20.41 290 ILE A N 1
ATOM 4848 C CA . ILE A 1 291 ? 10.264 41.643 45.334 1.00 21.72 290 ILE A CA 1
ATOM 4849 C C . ILE A 1 291 ? 9.511 42.965 45.419 1.00 20.42 290 ILE A C 1
ATOM 4850 O O . ILE A 1 291 ? 9.508 43.630 46.460 1.00 22.42 290 ILE A O 1
ATOM 4866 N N . LEU A 1 292 ? 8.872 43.377 44.319 1.00 20.05 291 LEU A N 1
ATOM 4867 C CA . LEU A 1 292 ? 8.136 44.639 44.328 1.00 20.36 291 LEU A CA 1
ATOM 4868 C C . LEU A 1 292 ? 6.989 44.601 45.333 1.00 21.69 291 LEU A C 1
ATOM 4869 O O . LEU A 1 292 ? 6.776 45.563 46.080 1.00 21.89 291 LEU A O 1
ATOM 4885 N N . GLU A 1 293 ? 6.241 43.494 45.374 1.00 22.32 292 GLU A N 1
ATOM 4886 C CA . GLU A 1 293 ? 5.144 43.384 46.331 1.00 24.00 292 GLU A CA 1
ATOM 4887 C C . GLU A 1 293 ? 5.658 43.420 47.767 1.00 25.09 292 GLU A C 1
ATOM 4888 O O . GLU A 1 293 ? 5.056 44.062 48.634 1.00 25.93 292 GLU A O 1
ATOM 4900 N N . GLU A 1 294 ? 6.769 42.733 48.034 1.00 23.76 293 GLU A N 1
ATOM 4901 C CA . GLU A 1 294 ? 7.343 42.717 49.376 1.00 25.43 293 GLU A CA 1
ATOM 4902 C C . GLU A 1 294 ? 7.745 44.121 49.809 1.00 25.99 293 GLU A C 1
ATOM 4903 O O . GLU A 1 294 ? 7.444 44.553 50.929 1.00 26.29 293 GLU A O 1
ATOM 4915 N N . ILE A 1 295 ? 8.421 44.856 48.927 1.00 22.94 294 ILE A N 1
ATOM 4916 C CA . ILE A 1 295 ? 8.878 46.197 49.275 1.00 21.82 294 ILE A CA 1
ATOM 4917 C C . ILE A 1 295 ? 7.694 47.143 49.439 1.00 22.11 294 ILE A C 1
ATOM 4918 O O . ILE A 1 295 ? 7.705 48.027 50.305 1.00 23.38 294 ILE A O 1
ATOM 4934 N N . LEU A 1 296 ? 6.660 46.984 48.609 1.00 22.63 295 LEU A N 1
ATOM 4935 C CA . LEU A 1 296 ? 5.455 47.795 48.753 1.00 22.98 295 LEU A CA 1
ATOM 4936 C C . LEU A 1 296 ? 4.777 47.539 50.089 1.00 24.94 295 LEU A C 1
ATOM 4937 O O . LEU A 1 296 ? 4.127 48.437 50.639 1.00 25.12 295 LEU A O 1
ATOM 4953 N N . ALA A 1 297 ? 4.925 46.328 50.623 1.00 24.48 296 ALA A N 1
ATOM 4954 C CA . ALA A 1 297 ? 4.288 45.988 51.889 1.00 30.89 296 ALA A CA 1
ATOM 4955 C C . ALA A 1 297 ? 5.116 46.423 53.090 1.00 34.70 296 ALA A C 1
ATOM 4956 O O . ALA A 1 297 ? 4.549 46.686 54.157 1.00 35.49 296 ALA A O 1
ATOM 4963 N N . GLU A 1 298 ? 6.441 46.495 52.949 1.00 31.00 297 GLU A N 1
ATOM 4964 C CA . GLU A 1 298 ? 7.332 46.736 54.079 1.00 33.06 297 GLU A CA 1
ATOM 4965 C C . GLU A 1 298 ? 7.972 48.119 54.037 1.00 36.89 297 GLU A C 1
ATOM 4966 O O . GLU A 1 298 ? 7.713 48.943 54.918 1.00 46.31 297 GLU A O 1
ATOM 4978 N N . GLN A 1 299 ? 8.801 48.401 53.033 1.00 28.08 298 GLN A N 1
ATOM 4979 C CA . GLN A 1 299 ? 9.675 49.572 53.047 1.00 25.08 298 GLN A CA 1
ATOM 4980 C C . GLN A 1 299 ? 9.105 50.786 52.322 1.00 24.50 298 GLN A C 1
ATOM 4981 O O . GLN A 1 299 ? 9.264 51.915 52.803 1.00 24.61 298 GLN A O 1
ATOM 4995 N N . PHE A 1 300 ? 8.482 50.607 51.159 1.00 22.32 299 PHE A N 1
ATOM 4996 C CA . PHE A 1 300 ? 8.054 51.754 50.359 1.00 20.39 299 PHE A CA 1
ATOM 4997 C C . PHE A 1 300 ? 6.636 52.157 50.759 1.00 21.72 299 PHE A C 1
ATOM 4998 O O . PHE A 1 300 ? 5.669 52.040 50.006 1.00 22.41 299 PHE A O 1
ATOM 5015 N N . THR A 1 301 ? 6.537 52.647 51.993 1.00 23.83 300 THR A N 1
ATOM 5016 C CA . THR A 1 301 ? 5.289 53.133 52.554 1.00 23.35 300 THR A CA 1
ATOM 5017 C C . THR A 1 301 ? 5.547 54.467 53.239 1.00 21.49 300 THR A C 1
ATOM 5018 O O . THR A 1 301 ? 6.673 54.775 53.642 1.00 21.07 300 THR A O 1
ATOM 5029 N N . VAL A 1 302 ? 4.486 55.267 53.350 1.00 22.30 301 VAL A N 1
ATOM 5030 C CA . VAL A 1 302 ? 4.579 56.537 54.065 1.00 23.61 301 VAL A CA 1
ATOM 5031 C C . VAL A 1 302 ? 4.941 56.301 55.525 1.00 23.14 301 VAL A C 1
ATOM 5032 O O . VAL A 1 302 ? 5.791 56.999 56.095 1.00 21.88 301 VAL A O 1
ATOM 5045 N N . SER A 1 303 ? 4.302 55.314 56.156 1.00 28.63 302 SER A N 1
ATOM 5046 C CA . SER A 1 303 ? 4.537 55.072 57.574 1.00 28.99 302 SER A CA 1
ATOM 5047 C C . SER A 1 303 ? 5.986 54.686 57.837 1.00 27.72 302 SER A C 1
ATOM 5048 O O . SER A 1 303 ? 6.562 55.074 58.858 1.00 27.47 302 SER A O 1
ATOM 5056 N N . PHE A 1 304 ? 6.606 53.953 56.913 1.00 25.42 303 PHE A N 1
ATOM 5057 C CA . PHE A 1 304 ? 7.990 53.528 57.103 1.00 23.91 303 PHE A CA 1
ATOM 5058 C C . PHE A 1 304 ? 8.989 54.618 56.719 1.00 24.94 303 PHE A C 1
ATOM 5059 O O . PHE A 1 304 ? 9.982 54.830 57.424 1.00 25.73 303 PHE A O 1
ATOM 5076 N N . MET A 1 305 ? 8.759 55.311 55.607 1.00 21.49 304 MET A N 1
ATOM 5077 C CA . MET A 1 305 ? 9.766 56.222 55.073 1.00 19.40 304 MET A CA 1
ATOM 5078 C C . MET A 1 305 ? 9.701 57.612 55.695 1.00 18.60 304 MET A C 1
ATOM 5079 O O . MET A 1 305 ? 10.743 58.237 55.923 1.00 18.11 304 MET A O 1
ATOM 5093 N N . MET A 1 306 ? 8.511 58.118 55.979 1.00 19.96 305 MET A N 1
ATOM 5094 C CA . MET A 1 306 ? 8.421 59.521 56.364 1.00 20.39 305 MET A CA 1
ATOM 5095 C C . MET A 1 306 ? 9.044 59.819 57.726 1.00 19.50 305 MET A C 1
ATOM 5096 O O . MET A 1 306 ? 9.571 60.918 57.917 1.00 19.46 305 MET A O 1
ATOM 5110 N N . PRO A 1 307 ? 9.019 58.904 58.698 1.00 21.02 306 PRO A N 1
ATOM 5111 C CA . PRO A 1 307 ? 9.774 59.177 59.934 1.00 21.69 306 PRO A CA 1
ATOM 5112 C C . PRO A 1 307 ? 11.265 59.329 59.699 1.00 19.99 306 PRO A C 1
ATOM 5113 O O . PRO A 1 30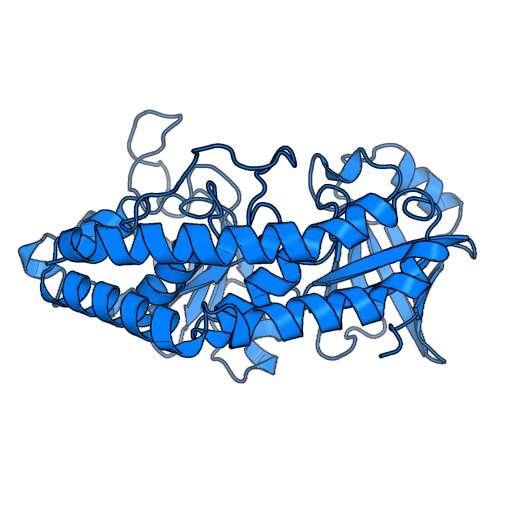7 ? 11.929 60.070 60.436 1.00 21.06 306 PRO A O 1
ATOM 5124 N N . LYS A 1 308 ? 11.810 58.655 58.684 1.00 19.65 307 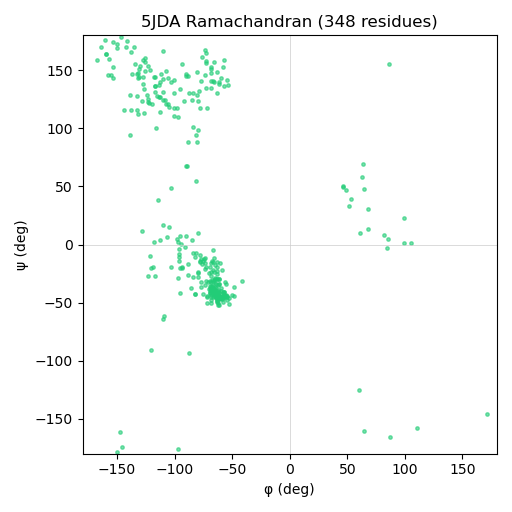LYS A N 1
ATOM 5125 C CA . LYS A 1 308 ? 13.220 58.822 58.350 1.00 20.62 307 LYS A CA 1
ATOM 5126 C C . LYS A 1 308 ? 13.464 60.186 57.723 1.00 19.33 307 LYS A C 1
ATOM 5127 O O . LYS A 1 308 ? 14.429 60.880 58.071 1.00 18.31 307 LYS A O 1
ATOM 5146 N N . VAL A 1 309 ? 12.602 60.578 56.779 1.00 19.93 308 VAL A N 1
ATOM 5147 C CA . VAL A 1 309 ? 12.659 61.926 56.218 1.00 18.80 308 VAL A CA 1
ATOM 5148 C C . VAL A 1 309 ? 12.634 62.955 57.337 1.00 19.87 308 VAL A C 1
ATOM 5149 O O . VAL A 1 309 ? 13.470 63.863 57.393 1.00 18.28 308 VAL A O 1
ATOM 5162 N N . GLU A 1 310 ? 11.661 62.827 58.242 1.00 19.96 309 GLU A N 1
ATOM 5163 C CA . GLU A 1 310 ? 11.488 63.819 59.296 1.00 19.24 309 GLU A CA 1
ATOM 5164 C C . GLU A 1 310 ? 12.684 63.843 60.241 1.00 19.91 309 GLU A C 1
ATOM 5165 O O . GLU A 1 310 ? 13.110 64.913 60.687 1.00 20.64 309 GLU A O 1
ATOM 5177 N N . SER A 1 311 ? 13.237 62.672 60.559 1.00 19.39 310 SER A N 1
ATOM 5178 C CA . SER A 1 311 ? 14.389 62.619 61.452 1.00 21.85 310 SER A CA 1
ATOM 5179 C C . SER A 1 311 ? 15.616 63.253 60.808 1.00 21.24 310 SER A C 1
ATOM 5180 O O . SER A 1 311 ? 16.325 64.039 61.446 1.00 22.34 310 SER A O 1
ATOM 5188 N N . LEU A 1 312 ? 15.877 62.936 59.541 1.00 19.68 311 LEU A N 1
ATOM 5189 C CA . LEU A 1 312 ? 17.019 63.538 58.862 1.00 19.01 311 LEU A CA 1
ATOM 5190 C C . LEU A 1 312 ? 16.880 65.052 58.798 1.00 19.42 311 LEU A C 1
ATOM 5191 O O . LEU A 1 312 ? 17.828 65.787 59.098 1.00 19.06 311 LEU A O 1
ATOM 5207 N N . CYS A 1 313 ? 15.697 65.541 58.421 1.00 19.17 312 CYS A N 1
ATOM 5208 C CA . CYS A 1 313 ? 15.515 66.985 58.308 1.00 18.93 312 CYS A CA 1
ATOM 5209 C C . CYS A 1 313 ? 15.672 67.669 59.660 1.00 19.25 312 CYS A C 1
ATOM 5210 O O . CYS A 1 313 ? 16.279 68.741 59.752 1.00 19.83 312 CYS A O 1
ATOM 5218 N N . GLU A 1 314 ? 15.119 67.072 60.720 1.00 19.02 313 GLU A N 1
ATOM 5219 C CA . GLU A 1 314 ? 15.239 67.663 62.051 1.00 19.79 313 GLU A CA 1
ATOM 5220 C C . GLU A 1 314 ? 16.686 67.701 62.519 1.00 21.25 313 GLU A C 1
ATOM 5221 O O . GLU A 1 314 ? 17.089 68.644 63.214 1.00 22.23 313 GLU A O 1
ATOM 5233 N N . SER A 1 315 ? 17.484 66.701 62.145 1.00 21.09 314 SER A N 1
ATOM 5234 C CA . SER A 1 315 ? 18.871 66.668 62.595 1.00 23.57 314 SER A CA 1
ATOM 5235 C C . SER A 1 315 ? 19.694 67.774 61.947 1.00 21.59 314 SER A C 1
ATOM 5236 O O . SER A 1 315 ? 20.563 68.365 62.597 1.00 22.15 314 SER A O 1
ATOM 5244 N N . ILE A 1 316 ? 19.431 68.082 60.675 1.00 17.64 315 ILE A N 1
ATOM 5245 C CA . ILE A 1 316 ? 20.262 69.052 59.969 1.00 15.99 315 ILE A CA 1
ATOM 5246 C C . ILE A 1 316 ? 19.721 70.479 60.012 1.00 15.52 315 ILE A C 1
ATOM 5247 O O . ILE A 1 316 ? 20.496 71.422 59.796 1.00 15.51 315 ILE A O 1
ATOM 5263 N N . ARG A 1 317 ? 18.431 70.670 60.301 1.00 15.92 316 ARG A N 1
ATOM 5264 C CA . ARG A 1 317 ? 17.830 72.000 60.180 1.00 14.59 316 ARG A CA 1
ATOM 5265 C C . ARG A 1 317 ? 18.563 73.073 60.973 1.00 14.33 316 ARG A C 1
ATOM 5266 O O . ARG A 1 317 ? 18.818 74.152 60.415 1.00 14.55 316 ARG A O 1
ATOM 5287 N N . PRO A 1 318 ? 18.905 72.871 62.248 1.00 16.73 317 PRO A N 1
ATOM 5288 C CA . PRO A 1 318 ? 19.602 73.938 62.990 1.00 18.62 317 PRO A CA 1
ATOM 5289 C C . PRO A 1 318 ? 20.956 74.282 62.409 1.00 17.38 317 PRO A C 1
ATOM 5290 O O . PRO A 1 318 ? 21.411 75.428 62.530 1.00 18.96 317 PRO A O 1
ATOM 5301 N N . TYR A 1 319 ? 21.614 73.311 61.779 1.00 14.14 318 TYR A N 1
ATOM 5302 C CA . TYR A 1 319 ? 22.891 73.563 61.132 1.00 14.31 318 TYR A CA 1
ATOM 5303 C C . TYR A 1 319 ? 22.718 74.282 59.799 1.00 15.30 318 TYR A C 1
ATOM 5304 O O . TYR A 1 319 ? 23.588 75.070 59.416 1.00 14.96 318 TYR A O 1
ATOM 5322 N N . LEU A 1 320 ? 21.613 74.030 59.087 1.00 13.95 319 LEU A N 1
ATOM 5323 C CA . LEU A 1 320 ? 21.349 74.772 57.857 1.00 13.31 319 LEU A CA 1
ATOM 5324 C C . LEU A 1 320 ? 21.205 76.259 58.121 1.00 14.87 319 LEU A C 1
ATOM 5325 O O . LEU A 1 320 ? 21.575 77.079 57.273 1.00 14.33 319 LEU A O 1
ATOM 5341 N N . LEU A 1 321 ? 20.652 76.629 59.278 1.00 16.86 320 LEU A N 1
ATOM 5342 C CA . LEU A 1 321 ? 20.569 78.027 59.670 1.00 17.85 320 LEU A CA 1
ATOM 5343 C C . LEU A 1 321 ? 21.931 78.638 59.950 1.00 17.52 320 LEU A C 1
ATOM 5344 O O . LEU A 1 321 ? 22.028 79.865 60.047 1.00 19.01 320 LEU A O 1
ATOM 5360 N N . GLN A 1 322 ? 22.971 77.815 60.090 1.00 15.58 321 GLN A N 1
ATOM 5361 C CA . GLN A 1 322 ? 24.339 78.268 60.287 1.00 16.65 321 GLN A CA 1
ATOM 5362 C C . GLN A 1 322 ? 25.179 78.064 59.042 1.00 17.38 321 GLN A C 1
ATOM 5363 O O . GLN A 1 322 ? 26.387 78.296 59.074 1.00 18.72 321 GLN A O 1
ATOM 5377 N N . ASP A 1 323 ? 24.555 77.646 57.949 1.00 14.96 322 ASP A N 1
ATOM 5378 C CA . ASP A 1 323 ? 25.240 77.316 56.714 1.00 14.30 322 ASP A CA 1
ATOM 5379 C C . ASP A 1 323 ? 25.149 78.521 55.789 1.00 13.79 322 ASP A C 1
ATOM 5380 O O . ASP A 1 323 ? 24.028 78.941 55.451 1.00 16.87 322 ASP A O 1
ATOM 5389 N N . PRO A 1 324 ? 26.268 79.144 55.394 1.00 15.48 323 PRO A N 1
ATOM 5390 C CA . PRO A 1 324 ? 26.187 80.413 54.652 1.00 17.63 323 PRO A CA 1
ATOM 5391 C C . PRO A 1 324 ? 25.579 80.282 53.272 1.00 18.88 323 PRO A C 1
ATOM 5392 O O . PRO A 1 324 ? 25.234 81.306 52.662 1.00 20.26 323 PRO A O 1
ATOM 5403 N N . TYR A 1 325 ? 25.465 79.068 52.753 1.00 16.38 324 TYR A N 1
ATOM 5404 C CA . TYR A 1 325 ? 24.892 78.826 51.440 1.00 15.23 324 TYR A CA 1
ATOM 5405 C C . TYR A 1 325 ? 23.421 78.464 51.517 1.00 19.07 324 TYR A C 1
ATOM 5406 O O . TYR A 1 325 ? 22.734 78.497 50.490 1.00 22.30 324 TYR A O 1
ATOM 5424 N N . MET A 1 326 ? 22.935 78.125 52.716 1.00 21.74 325 MET A N 1
ATOM 5425 C CA . MET A 1 326 ? 21.603 77.583 52.938 1.00 24.57 325 MET A CA 1
ATOM 5426 C C . MET A 1 326 ? 20.764 78.430 53.870 1.00 35.97 325 MET A C 1
ATOM 5427 O O . MET A 1 326 ? 19.534 78.300 53.851 1.00 39.67 325 MET A O 1
ATOM 5441 N N . LYS A 1 327 ? 21.392 79.279 54.681 1.00 37.22 326 LYS A N 1
ATOM 5442 C CA . LYS A 1 327 ? 20.725 80.107 55.678 1.00 40.15 326 LYS A CA 1
ATOM 5443 C C . LYS A 1 327 ? 19.420 80.706 55.168 1.00 38.09 326 LYS A C 1
ATOM 5444 O O . LYS A 1 327 ? 18.486 80.917 55.947 1.00 32.80 326 LYS A O 1
ATOM 5463 N N . GLU A 1 328 ? 19.347 80.985 53.865 1.00 40.20 327 GLU A N 1
ATOM 5464 C CA . GLU A 1 328 ? 18.208 81.714 53.315 1.00 40.70 327 GLU A CA 1
ATOM 5465 C C . GLU A 1 328 ? 17.010 80.805 53.043 1.00 41.49 327 GLU A C 1
ATOM 5466 O O . GLU A 1 328 ? 15.870 81.172 53.355 1.00 47.24 327 GLU A O 1
ATOM 5478 N N . LYS A 1 329 ? 17.240 79.623 52.480 1.00 35.42 328 LYS A N 1
ATOM 5479 C CA . LYS A 1 329 ? 16.157 78.816 51.908 1.00 36.72 328 LYS A CA 1
ATOM 5480 C C . LYS A 1 329 ? 15.752 77.656 52.804 1.00 26.55 328 LYS A C 1
ATOM 5481 O O . LYS A 1 329 ? 15.605 76.508 52.358 1.00 25.39 328 LYS A O 1
ATOM 5500 N N . LEU A 1 330 ? 15.536 77.963 54.083 1.00 25.10 329 LEU A N 1
ATOM 5501 C CA . LEU A 1 330 ? 14.942 76.986 54.980 1.00 27.22 329 LEU A CA 1
ATOM 5502 C C . LEU A 1 330 ? 13.493 76.699 54.609 1.00 28.06 329 LEU A C 1
ATOM 5503 O O . LEU A 1 330 ? 13.015 75.586 54.835 1.00 25.01 329 LEU A O 1
ATOM 5519 N N . GLU A 1 331 ? 12.779 77.677 54.042 1.00 29.69 330 GLU A N 1
ATOM 5520 C CA . GLU A 1 331 ? 11.368 77.452 53.734 1.00 29.97 330 GLU A CA 1
ATOM 5521 C C . GLU A 1 331 ? 11.197 76.429 52.614 1.00 27.61 330 GLU A C 1
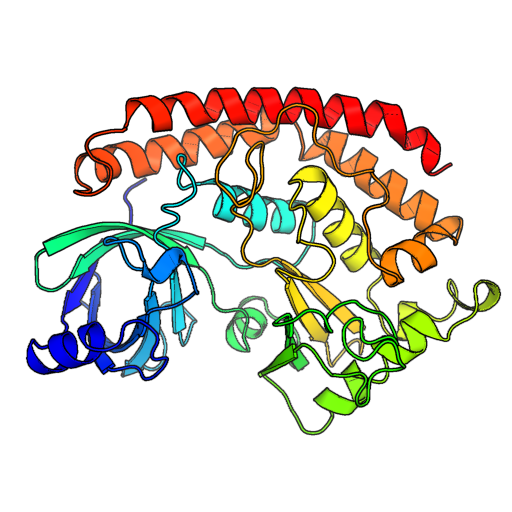ATOM 5522 O O . GLU A 1 331 ? 10.361 75.525 52.719 1.00 29.48 330 GLU A O 1
ATOM 5534 N N . THR A 1 332 ? 11.981 76.541 51.536 1.00 25.59 331 THR A N 1
ATOM 5535 C CA . THR A 1 332 ? 11.952 75.512 50.502 1.00 28.80 331 THR A CA 1
ATOM 5536 C C . THR A 1 332 ? 12.368 74.165 51.075 1.00 23.33 331 THR A C 1
ATOM 5537 O O . THR A 1 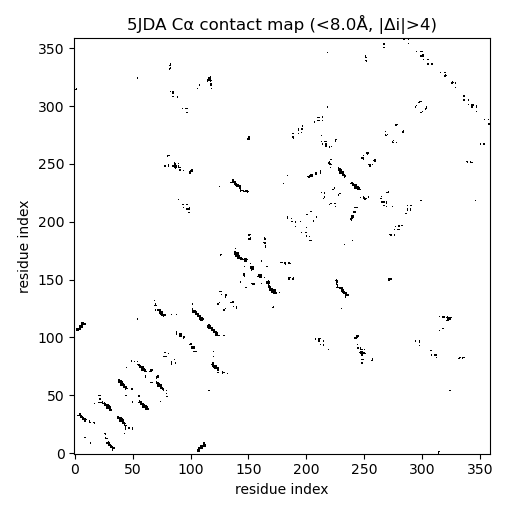332 ? 11.742 73.136 50.791 1.00 21.53 331 THR A O 1
ATOM 5548 N N . PHE A 1 333 ? 13.428 74.157 51.885 1.00 21.62 332 PHE A N 1
ATOM 5549 C CA . PHE A 1 333 ? 13.858 72.932 52.544 1.00 18.82 332 PHE A CA 1
ATOM 5550 C C . PHE A 1 333 ? 12.718 72.314 53.337 1.00 17.05 332 PHE A C 1
ATOM 5551 O O . PHE A 1 333 ? 12.490 71.098 53.269 1.00 17.55 332 PHE A O 1
ATOM 5568 N N . ASP A 1 334 ? 11.972 73.144 54.075 1.00 18.71 333 ASP A N 1
ATOM 5569 C CA . ASP A 1 334 ? 10.901 72.632 54.922 1.00 19.16 333 ASP A CA 1
ATOM 5570 C C . ASP A 1 334 ? 9.785 71.987 54.108 1.00 20.09 333 ASP A C 1
ATOM 5571 O O . ASP A 1 334 ? 9.101 71.081 54.600 1.00 23.37 333 ASP A O 1
ATOM 5580 N N . GLN A 1 335 ? 9.574 72.445 52.878 1.00 17.84 334 GLN A N 1
ATOM 5581 C CA . GLN A 1 335 ? 8.508 71.927 52.036 1.00 19.71 334 GLN A CA 1
ATOM 5582 C C . GLN A 1 335 ? 8.884 70.627 51.339 1.00 19.08 334 GLN A C 1
ATOM 5583 O O . GLN A 1 335 ? 8.020 69.999 50.721 1.00 20.65 334 GLN A O 1
ATOM 5597 N N . GLU A 1 336 ? 10.142 70.193 51.433 1.00 17.13 335 GLU A N 1
ATOM 5598 C CA . GLU A 1 336 ? 10.550 69.000 50.699 1.00 15.72 335 GLU A CA 1
ATOM 5599 C C . GLU A 1 336 ? 9.953 67.726 51.288 1.00 17.72 335 GLU A C 1
ATOM 5600 O O . GLU A 1 336 ? 9.669 66.785 50.541 1.00 18.36 335 GLU A O 1
ATOM 5612 N N . ALA A 1 337 ? 9.735 67.672 52.605 1.00 17.54 336 ALA A N 1
ATOM 5613 C CA . ALA A 1 337 ? 9.138 66.473 53.189 1.00 18.89 336 ALA A CA 1
ATOM 5614 C C . ALA A 1 337 ? 7.768 66.188 52.578 1.00 19.17 336 ALA A C 1
ATOM 5615 O O . ALA A 1 337 ? 7.471 65.046 52.201 1.00 19.75 336 ALA A O 1
ATOM 5622 N N . ASP A 1 338 ? 6.925 67.216 52.444 1.00 21.37 337 ASP A N 1
ATOM 5623 C CA . ASP A 1 338 ? 5.606 67.007 51.849 1.00 22.33 337 ASP A CA 1
ATOM 5624 C C . ASP A 1 338 ? 5.720 66.562 50.396 1.00 20.56 337 ASP A C 1
ATOM 5625 O O . ASP A 1 338 ? 4.930 65.735 49.926 1.00 21.39 337 ASP A O 1
ATOM 5634 N N . MET A 1 339 ? 6.697 67.105 49.665 1.00 18.92 338 MET A N 1
ATOM 5635 C CA . MET A 1 339 ? 6.905 66.688 48.282 1.00 19.80 338 MET A CA 1
ATOM 5636 C C . MET A 1 339 ? 7.280 65.213 48.209 1.00 20.14 338 MET A C 1
ATOM 5637 O O . MET A 1 339 ? 6.773 64.473 47.354 1.00 20.81 338 MET A O 1
ATOM 5651 N N . ILE A 1 340 ? 8.165 64.769 49.103 1.00 18.33 339 ILE A N 1
ATOM 5652 C CA . ILE A 1 340 ? 8.580 63.372 49.118 1.00 17.52 339 ILE A CA 1
ATOM 5653 C C . ILE A 1 340 ? 7.410 62.480 49.501 1.00 17.96 339 ILE A C 1
ATOM 5654 O O . ILE A 1 340 ? 7.213 61.408 48.919 1.00 17.52 339 ILE A O 1
ATOM 5670 N N . GLU A 1 341 ? 6.613 62.907 50.484 1.00 18.28 340 GLU A N 1
ATOM 5671 C CA . GLU A 1 341 ? 5.446 62.128 50.883 1.00 18.88 340 GLU A CA 1
ATOM 5672 C C . GLU A 1 341 ? 4.467 61.981 49.725 1.00 18.83 340 GLU A C 1
ATOM 5673 O O . GLU A 1 341 ? 3.961 60.885 49.463 1.00 20.42 340 GLU A O 1
ATOM 5685 N N . GLU A 1 342 ? 4.192 63.078 49.012 1.00 20.09 341 GLU A N 1
ATOM 5686 C CA . GLU A 1 342 ? 3.295 63.001 47.864 1.00 22.16 341 GLU A CA 1
ATOM 5687 C C . GLU A 1 342 ? 3.865 62.085 46.791 1.00 19.42 341 GLU A C 1
ATOM 5688 O O . GLU A 1 342 ? 3.127 61.318 46.159 1.00 21.67 341 GLU A O 1
ATOM 5700 N N . TYR A 1 343 ? 5.181 62.146 46.575 1.00 18.56 342 TYR A N 1
ATOM 5701 C CA . TYR A 1 343 ? 5.814 61.264 45.604 1.00 18.83 342 TYR A CA 1
ATOM 5702 C C . TYR A 1 343 ? 5.578 59.801 45.959 1.00 17.68 342 TYR A C 1
ATOM 5703 O O . TYR A 1 343 ? 5.238 58.991 45.091 1.00 16.66 342 TYR A O 1
ATOM 5721 N N . ILE A 1 344 ? 5.766 59.441 47.234 1.00 17.30 343 ILE A N 1
ATOM 5722 C CA . ILE A 1 344 ? 5.610 58.047 47.639 1.00 18.58 343 ILE A CA 1
ATOM 5723 C C . ILE A 1 344 ? 4.207 57.563 47.305 1.00 19.11 343 ILE A C 1
ATOM 5724 O O . ILE A 1 344 ? 4.018 56.465 46.767 1.00 19.29 343 ILE A O 1
ATOM 5740 N N . ASN A 1 345 ? 3.204 58.383 47.613 1.00 18.32 344 ASN A N 1
ATOM 5741 C CA . ASN A 1 345 ? 1.826 57.991 47.341 1.00 19.85 344 ASN A CA 1
ATOM 5742 C C . ASN A 1 345 ? 1.576 57.819 45.847 1.00 21.58 344 ASN A C 1
ATOM 5743 O O . ASN A 1 345 ? 0.928 56.853 45.429 1.00 23.04 344 ASN A O 1
ATOM 5754 N N . LYS A 1 346 ? 2.082 58.739 45.025 1.00 22.35 345 LYS A N 1
ATOM 5755 C CA . LYS A 1 346 ? 1.867 58.636 43.585 1.00 22.95 345 LYS A CA 1
ATOM 5756 C C . LYS A 1 346 ? 2.627 57.455 42.996 1.00 21.32 345 LYS A C 1
ATOM 5757 O O . LYS A 1 346 ? 2.107 56.740 42.130 1.00 20.91 345 LYS A O 1
ATOM 5776 N N . ARG A 1 347 ? 3.864 57.244 43.441 1.00 18.82 346 ARG A N 1
ATOM 5777 C CA . ARG A 1 347 ? 4.673 56.167 42.884 1.00 19.18 346 ARG A CA 1
ATOM 5778 C C . ARG A 1 347 ? 4.124 54.807 43.290 1.00 20.94 346 ARG A C 1
ATOM 5779 O O . ARG A 1 347 ? 4.081 53.881 42.470 1.00 20.82 346 ARG A O 1
ATOM 5800 N N . ARG A 1 348 ? 3.701 54.668 44.550 1.00 19.94 347 ARG A N 1
ATOM 5801 C CA . ARG A 1 348 ? 3.066 53.432 44.991 1.00 20.44 347 ARG A CA 1
ATOM 5802 C C . ARG A 1 348 ? 1.913 53.063 44.076 1.00 21.25 347 ARG A C 1
ATOM 5803 O O . ARG A 1 348 ? 1.785 51.906 43.657 1.00 22.78 347 ARG A O 1
ATOM 5824 N N . LYS A 1 349 ? 1.064 54.038 43.744 1.00 20.88 348 LYS A N 1
ATOM 5825 C CA . LYS A 1 349 ? -0.098 53.745 42.916 1.00 24.85 348 LYS A CA 1
ATOM 5826 C C . LYS A 1 349 ? 0.327 53.275 41.534 1.00 24.74 348 LYS A C 1
ATOM 5827 O O . LYS A 1 349 ? -0.211 52.293 41.009 1.00 27.26 348 LYS A O 1
ATOM 5846 N N . TYR A 1 350 ? 1.283 53.973 40.917 1.00 22.95 349 TYR A N 1
ATOM 5847 C CA . TYR A 1 350 ? 1.729 53.572 39.589 1.00 21.45 349 TYR A CA 1
ATOM 5848 C C . TYR A 1 350 ? 2.236 52.135 39.601 1.00 22.33 349 TYR A C 1
ATOM 5849 O O . TYR A 1 350 ? 1.851 51.323 38.750 1.00 22.31 349 TYR A O 1
ATOM 5867 N N . ILE A 1 351 ? 3.114 51.806 40.551 1.00 20.18 350 ILE A N 1
ATOM 5868 C CA . ILE A 1 351 ? 3.718 50.475 40.575 1.00 20.70 350 ILE A CA 1
ATOM 5869 C C . ILE A 1 351 ? 2.647 49.412 40.788 1.00 22.34 350 ILE A C 1
ATOM 5870 O O . ILE A 1 351 ? 2.600 48.402 40.076 1.00 22.98 350 ILE A O 1
ATOM 5886 N N . GLN A 1 352 ? 1.767 49.628 41.769 1.00 22.94 351 GLN A N 1
ATOM 5887 C CA . GLN A 1 352 ? 0.681 48.680 42.009 1.00 24.70 351 GLN A CA 1
ATOM 5888 C C . GLN A 1 352 ? -0.188 48.507 40.768 1.00 24.98 351 GLN A C 1
ATOM 5889 O O . GLN A 1 352 ? -0.592 47.386 40.434 1.00 26.62 351 GLN A O 1
ATOM 5903 N N . ASP A 1 353 ? -0.478 49.604 40.064 1.00 23.51 352 ASP A N 1
ATOM 5904 C CA . ASP A 1 353 ? -1.324 49.556 38.875 1.00 26.79 352 ASP A CA 1
ATOM 5905 C C . ASP A 1 353 ? -0.684 48.822 37.701 1.00 26.98 352 ASP A C 1
ATOM 5906 O O . ASP A 1 353 ? -1.397 48.480 36.750 1.00 26.64 352 ASP A O 1
ATOM 5915 N N . HIS A 1 354 ? 0.627 48.586 37.724 1.00 23.76 353 HIS A N 1
ATOM 5916 C CA . HIS A 1 354 ? 1.313 47.968 36.598 1.00 22.90 353 HIS A CA 1
ATOM 5917 C C . HIS A 1 354 ? 1.965 46.633 36.936 1.00 24.12 353 HIS A C 1
ATOM 5918 O O . HIS A 1 354 ? 2.594 46.031 36.059 1.00 23.49 353 HIS A O 1
ATOM 5932 N N . LEU A 1 355 ? 1.814 46.140 38.169 1.00 23.88 354 LEU A N 1
ATOM 5933 C CA . LEU A 1 355 ? 2.373 44.841 38.525 1.00 23.23 354 LEU A CA 1
ATOM 5934 C C . LEU A 1 355 ? 1.889 43.740 37.590 1.00 23.48 354 LEU A C 1
ATOM 5935 O O . LEU A 1 355 ? 2.631 42.792 37.308 1.00 23.55 354 LEU A O 1
ATOM 5951 N N . HIS A 1 356 ? 0.650 43.837 37.106 1.00 24.92 355 HIS A N 1
ATOM 5952 C CA . HIS A 1 356 ? 0.115 42.795 36.237 1.00 26.98 355 HIS A CA 1
ATOM 5953 C C . HIS A 1 356 ? 0.948 42.610 34.977 1.00 27.51 355 HIS A C 1
ATOM 5954 O O . HIS A 1 356 ? 0.879 41.545 34.349 1.00 26.95 355 HIS A O 1
ATOM 5968 N N . GLU A 1 357 ? 1.730 43.619 34.583 1.00 26.79 356 GLU A N 1
ATOM 5969 C CA . GLU A 1 357 ? 2.568 43.491 33.395 1.00 25.72 356 GLU A CA 1
ATOM 5970 C C . GLU A 1 357 ? 3.651 42.432 33.562 1.00 26.77 356 GLU A C 1
ATOM 5971 O O . GLU A 1 357 ? 4.213 41.974 32.561 1.00 27.30 356 GLU A O 1
ATOM 5983 N N . LEU A 1 358 ? 3.945 42.028 34.796 1.00 24.11 357 LEU A N 1
ATOM 5984 C CA . LEU A 1 358 ? 4.958 41.020 35.074 1.00 24.32 357 LEU A CA 1
ATOM 5985 C C . LEU A 1 358 ? 4.396 39.606 35.114 1.00 29.54 357 LEU A C 1
ATOM 5986 O O . LEU A 1 358 ? 5.162 38.655 35.298 1.00 30.38 357 LEU A O 1
ATOM 6002 N N . ASP A 1 359 ? 3.089 39.445 34.943 1.00 31.77 358 ASP A N 1
ATOM 6003 C CA . ASP A 1 359 ? 2.470 38.127 34.974 1.00 36.31 358 ASP A CA 1
ATOM 6004 C C . ASP A 1 359 ? 2.866 37.312 33.748 1.00 39.25 358 ASP A C 1
ATOM 6005 O O . ASP A 1 359 ? 3.186 37.857 32.690 1.00 38.92 358 ASP A O 1
#

Radius of gyration: 21.0 Å; Cα contacts (8 Å, |Δi|>4): 678; chains: 1; bounding box: 51×54×53 Å

Organism: Bacillus cereus (strain ATCC 10987 / NRS 248) (NCBI:txid222523)

B-factor: mean 25.17, std 12.08, range [10.5, 103.98]

Secondary structure (DSSP, 8-state):
-PPPEEEEE--HHHHHHHHH-TT----EEEEEEETTEEEEEEEEE-SSGGGGSSS--EEEEEEESS-BTTBSEEEEE--TTSTTS-HHHHHHHHHHHTT-----EEEEEEEETTEEEEEEEEEE--SHHHHHHTTPPPEEEEEE-STT-SSSSEETTTTEE-SSTTTTEEEEE--TTHHHHHHHHHHHHHHS-HHHHHHHGGGTB-HHHHHHHHHHHHHHT-TT-SSSSEEEEEETTTTEEEEEE----S-TTB-TTSPBPSS----TT--SHHHHHHTTSHHHHHHHHHHHHHHHHTTSSHHHHHHHHHHHHHHHHHHHTT-TTTTT-HHHHHHHHHHHHHHHHHHHHHHHHHGGGG-

Nearest PDB structures (foldseek):
  5jd9-assembly1_A  TM=1.002E+00  e=6.080E-72  Bacillus cereus ATCC 10987
  7ab3-assembly1_F  TM=3.274E-01  e=4.740E-03  Escherichia coli O127:H6 str. E2348/69

InterPro domains:
  IPR014867 Spore coat protein CotH/Invasin CotH2/3/7 [PF08757] (42-350)
  IPR014867 Spore coat protein CotH/Invasin CotH2/3/7 [PTHR40050] (23-259)

Solvent-accessible surface area: 16807 Å² total; per-residue (Å²): 116,174,19,30,53,0,60,6,91,0,85,81,141,35,37,88,96,10,127,164,76,46,132,43,107,69,55,2,76,7,96,0,42,70,57,201,142,155,23,54,3,43,1,8,9,40,34,64,97,28,14,117,34,136,2,29,1,12,35,0,47,17,152,147,64,161,104,5,127,33,18,60,6,4,21,0,13,0,14,67,55,8,33,0,5,0,0,3,31,4,0,0,42,2,0,119,50,3,40,4,27,4,1,139,14,62,8,0,10,0,68,13,57,68,124,60,25,0,0,0,0,24,1,26,3,4,2,59,13,1,4,156,87,75,69,44,24,71,3,0,0,0,47,9,94,71,92,33,0,22,2,15,42,92,7,127,226,75,187,82,77,13,125,86,33,43,22,7,18,76,60,55,58,57,64,166,75,0,88,123,31,0,16,74,1,2,90,45,2,31,53,15,54,142,153,24,0,96,184,60,0,37,127,23,1,65,17,46,46,0,0,38,0,0,0,0,0,0,0,0,4,1,80,65,0,7,42,62,12,5,4,0,0,4,14,57,142,76,82,32,2,9,2,0,0,54,58,0,33,10,1,0,5,29,21,93,112,19,124,70,24,110,172,77,126,3,98,0,41,1,103,23,50,0,1,52,48,0,8,68,8,99,94,17,50,128,48,0,49,48,5,0,64,63,0,10,81,94,20,0,27,41,98,73,2,7,74,74,0,98,69,27,18,131,13,0,86,70,30,0,85,86,0,76,40,12,122,143,73,11,127,62,3,66,106,4,22,105,40,0,55,106,16,0,79,115,7,52,130,45,0,87,72,47,15,113,71,3,134

Foldseek 3Di:
DAAFEKEKEDPPVQVCVQPVDLPDPDWGWIWIDTPHDIFIWTKHFDDDVQSVDPLTKIKIATDVVCDDPQARIKIWAPLVLFLQLCQQQLLQVLLVVLPALEWHKGWHWYHYPNHTQFITIITGDPEPSSQVVVVAADFWKKAQADQLLQLEQDDPVVRGGDPANQPRIDGRYHDPCNRVLSSVLSCCLHPPDLVCCVVPNQLAAPLLQQLSVLQSCQQFVQVPFNRHQWMWTQRPVSRYIHIYGHDSSCGLQHHPSSHGDDPDHAPSLHDGSSSVSQLVHLVSLVSSLVSNVVCLVPDLACVRSLVVSVVRSVNRVVRLCVRPVRVPPVVVNVCVSVSSSVSSVVSSVNCVVCSVVSD